Protein AF-A0A2N0QID3-F1 (afdb_monomer_lite)

pLDDT: mean 88.68, std 10.07, range [48.22, 98.44]

Radius of gyration: 24.02 Å; chains: 1; bounding box: 49×47×70 Å

Structure (mmCIF, N/CA/C/O backbone):
data_AF-A0A2N0QID3-F1
#
_entry.id   AF-A0A2N0QID3-F1
#
loop_
_atom_site.group_PDB
_atom_site.id
_atom_site.type_symbol
_atom_site.label_atom_id
_atom_site.label_alt_id
_atom_site.label_comp_id
_atom_site.label_asym_id
_atom_site.label_entity_id
_atom_site.label_seq_id
_atom_site.pdbx_PDB_ins_code
_atom_site.Cartn_x
_atom_site.Cartn_y
_atom_site.Cartn_z
_atom_site.occupancy
_atom_site.B_iso_or_equiv
_atom_site.auth_seq_id
_atom_site.auth_comp_id
_atom_site.auth_asym_id
_atom_site.auth_atom_id
_atom_site.pdbx_PDB_model_num
ATOM 1 N N . PRO A 1 1 ? -13.304 -17.852 -11.781 1.00 65.69 1 PRO A N 1
ATOM 2 C CA . PRO A 1 1 ? -11.945 -18.067 -12.350 1.00 65.69 1 PRO A CA 1
ATOM 3 C C . PRO A 1 1 ? -11.656 -19.566 -12.539 1.00 65.69 1 PRO A C 1
ATOM 5 O O . PRO A 1 1 ? -12.151 -20.363 -11.751 1.00 65.69 1 PRO A O 1
ATOM 8 N N . VAL A 1 2 ? -10.886 -19.954 -13.565 1.00 89.38 2 VAL A N 1
ATOM 9 C CA . VAL A 1 2 ? -10.454 -21.354 -13.769 1.00 89.38 2 VAL A CA 1
ATOM 10 C C . VAL A 1 2 ? -9.047 -21.524 -13.200 1.00 89.38 2 VAL A C 1
ATOM 12 O O . VAL A 1 2 ? -8.128 -20.833 -13.636 1.00 89.38 2 VAL A O 1
ATOM 15 N N . VAL A 1 3 ? -8.869 -22.442 -12.247 1.00 90.44 3 VAL A N 1
ATOM 16 C CA . VAL A 1 3 ? -7.560 -22.722 -11.633 1.00 90.44 3 VAL A CA 1
ATOM 17 C C . VAL A 1 3 ? -6.634 -23.375 -12.664 1.00 90.44 3 VAL A C 1
ATOM 19 O O . VAL A 1 3 ? -6.991 -24.377 -13.280 1.00 90.44 3 VAL A O 1
ATOM 22 N N . LYS A 1 4 ? -5.443 -22.795 -12.864 1.00 94.31 4 LYS A N 1
ATOM 23 C CA . LYS A 1 4 ? -4.422 -23.295 -13.807 1.00 94.31 4 LYS A CA 1
ATOM 24 C C . LYS A 1 4 ? -3.266 -24.037 -13.135 1.00 94.31 4 LYS A C 1
ATOM 26 O O . LYS A 1 4 ? -2.548 -24.759 -13.816 1.00 94.31 4 LYS A O 1
ATOM 31 N N . GLY A 1 5 ? -3.094 -23.881 -11.825 1.00 94.81 5 GLY A N 1
ATOM 32 C CA . GLY A 1 5 ? -2.052 -24.553 -11.056 1.00 94.81 5 GLY A CA 1
ATOM 33 C C . GLY A 1 5 ? -1.913 -23.977 -9.651 1.00 94.81 5 GLY A C 1
ATOM 34 O O . GLY A 1 5 ? -2.526 -22.960 -9.333 1.00 94.81 5 GLY A O 1
ATOM 35 N N . ASN A 1 6 ? -1.083 -24.631 -8.839 1.00 94.69 6 ASN A N 1
ATOM 36 C CA . ASN A 1 6 ? -0.751 -24.226 -7.474 1.00 94.69 6 ASN A CA 1
ATOM 37 C C . ASN A 1 6 ? 0.776 -24.081 -7.366 1.00 94.69 6 A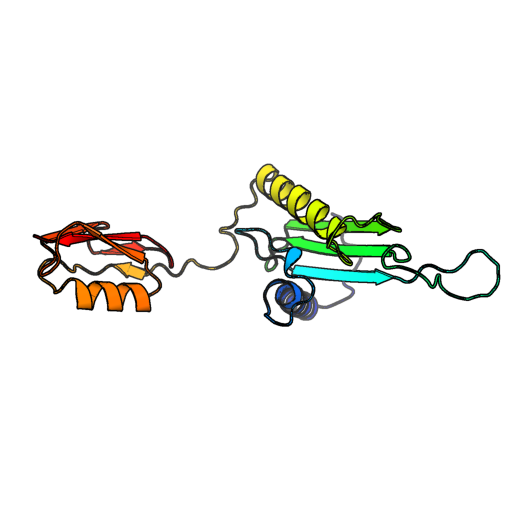SN A C 1
ATOM 39 O O . ASN A 1 6 ? 1.449 -25.039 -6.993 1.00 94.69 6 ASN A O 1
ATOM 43 N N . PRO A 1 7 ? 1.349 -22.932 -7.771 1.00 96.81 7 PRO A N 1
ATOM 44 C CA . PRO A 1 7 ? 2.802 -22.752 -7.820 1.00 96.81 7 PRO A CA 1
ATOM 45 C C . PRO A 1 7 ? 3.455 -22.683 -6.430 1.00 96.81 7 PRO A C 1
ATOM 47 O O . PRO A 1 7 ? 4.654 -22.911 -6.309 1.00 96.81 7 PRO A O 1
ATOM 50 N N . VAL A 1 8 ? 2.679 -22.363 -5.391 1.00 97.19 8 VAL A N 1
ATOM 51 C CA . VAL A 1 8 ? 3.107 -22.292 -3.987 1.00 97.19 8 VAL A CA 1
ATOM 52 C C . VAL A 1 8 ? 2.013 -22.859 -3.084 1.00 97.19 8 VAL A C 1
ATOM 54 O O . VAL A 1 8 ? 0.861 -22.991 -3.507 1.00 97.19 8 VAL A O 1
ATOM 57 N N . THR A 1 9 ? 2.357 -23.187 -1.838 1.00 97.75 9 THR A N 1
ATOM 58 C CA . THR A 1 9 ? 1.370 -23.616 -0.839 1.00 97.75 9 THR A CA 1
ATOM 59 C C . THR A 1 9 ? 0.529 -22.439 -0.344 1.00 97.75 9 THR A C 1
ATOM 61 O O . THR A 1 9 ? 0.904 -21.269 -0.490 1.00 97.75 9 THR A O 1
ATOM 64 N N . LYS A 1 10 ? -0.613 -22.750 0.278 1.00 95.56 10 LYS A N 1
ATOM 65 C CA . LYS A 1 10 ? -1.480 -21.748 0.908 1.00 95.56 10 LYS A CA 1
ATOM 66 C C . LYS A 1 10 ? -0.725 -20.979 1.994 1.00 95.56 10 LYS A C 1
ATOM 68 O O . LYS A 1 10 ? -0.848 -19.760 2.077 1.00 95.56 10 LYS A O 1
ATOM 73 N N . GLU A 1 11 ? 0.077 -21.685 2.781 1.00 96.44 11 GLU A N 1
ATOM 74 C CA . GLU A 1 11 ? 0.851 -21.140 3.895 1.00 96.44 11 GLU A CA 1
ATOM 75 C C . GLU A 1 11 ? 1.917 -20.167 3.387 1.00 96.44 11 GLU A C 1
ATOM 77 O O . GLU A 1 11 ? 2.026 -19.057 3.902 1.00 96.44 11 GLU A O 1
ATOM 82 N N . THR A 1 12 ? 2.646 -20.529 2.323 1.00 97.75 12 THR A N 1
ATOM 83 C CA . THR A 1 12 ? 3.610 -19.622 1.686 1.00 97.75 12 THR A CA 1
ATOM 84 C C . THR A 1 12 ? 2.913 -18.388 1.121 1.00 97.75 12 THR A C 1
ATOM 86 O O . THR A 1 12 ? 3.400 -17.276 1.306 1.00 97.75 12 THR A O 1
ATOM 89 N N . ALA A 1 13 ? 1.760 -18.549 0.467 1.00 96.75 13 ALA A N 1
ATOM 90 C CA . ALA A 1 13 ? 1.013 -17.410 -0.059 1.00 96.75 13 ALA A CA 1
ATOM 91 C C . ALA A 1 13 ? 0.538 -16.459 1.053 1.00 96.75 13 ALA A C 1
ATOM 93 O O . ALA A 1 13 ? 0.616 -15.247 0.869 1.00 96.75 13 ALA A O 1
ATOM 94 N N . GLN A 1 14 ? 0.078 -16.985 2.195 1.00 96.12 14 GLN A N 1
ATOM 95 C CA . GLN A 1 14 ? -0.308 -16.171 3.352 1.00 96.12 14 GLN A CA 1
ATOM 96 C C . GLN A 1 14 ? 0.893 -15.412 3.922 1.00 96.12 14 GLN A C 1
ATOM 98 O O . GLN A 1 14 ? 0.847 -14.191 4.005 1.00 96.12 14 GLN A O 1
ATOM 103 N N . GLN A 1 15 ? 1.996 -16.109 4.208 1.00 97.12 15 GLN A N 1
ATOM 104 C CA . GLN A 1 15 ? 3.208 -15.483 4.749 1.00 97.12 15 GLN A CA 1
ATOM 105 C C . GLN A 1 15 ? 3.727 -14.363 3.843 1.00 97.12 15 GLN A C 1
ATOM 107 O O . GLN A 1 15 ? 4.123 -13.301 4.317 1.00 97.12 15 GLN A O 1
ATOM 112 N N . VAL A 1 16 ? 3.706 -14.576 2.524 1.00 97.50 16 VAL A N 1
ATOM 113 C CA . VAL A 1 16 ? 4.105 -13.543 1.564 1.00 97.50 16 VAL A CA 1
ATOM 114 C C . VAL A 1 16 ? 3.156 -12.345 1.617 1.00 97.50 16 VAL A C 1
ATOM 116 O O . VAL A 1 16 ? 3.640 -11.218 1.570 1.00 97.50 16 VAL A O 1
ATOM 119 N N . ARG A 1 17 ? 1.836 -12.542 1.749 1.00 96.31 17 ARG A N 1
ATOM 120 C CA . ARG A 1 17 ? 0.891 -11.421 1.900 1.00 96.31 17 ARG A CA 1
ATOM 121 C C . ARG A 1 17 ? 1.153 -10.616 3.167 1.00 96.31 17 ARG A C 1
ATOM 123 O O . ARG A 1 17 ? 1.200 -9.394 3.072 1.00 96.31 17 ARG A O 1
ATOM 130 N N . ASP A 1 18 ? 1.419 -11.272 4.291 1.00 94.31 18 ASP A N 1
ATOM 131 C CA . ASP A 1 18 ? 1.713 -10.599 5.563 1.00 94.31 18 ASP A CA 1
ATOM 132 C C . ASP A 1 18 ? 2.994 -9.750 5.449 1.00 94.31 18 ASP A C 1
ATOM 134 O O . ASP A 1 18 ? 3.044 -8.579 5.837 1.00 94.31 18 ASP A O 1
ATOM 138 N N . VAL A 1 19 ? 4.034 -10.304 4.815 1.00 96.38 19 VAL A N 1
ATOM 139 C CA . VAL A 1 19 ? 5.273 -9.566 4.526 1.00 96.38 19 VAL A CA 1
ATOM 140 C C . VAL A 1 19 ? 5.011 -8.393 3.576 1.00 96.38 19 VAL A C 1
ATOM 142 O O . VAL A 1 19 ? 5.564 -7.311 3.769 1.00 96.38 19 VAL A O 1
ATOM 145 N N . LEU A 1 20 ? 4.162 -8.562 2.561 1.00 97.69 20 LEU A N 1
ATOM 146 C CA . LEU A 1 20 ? 3.804 -7.491 1.630 1.00 97.69 20 LEU A CA 1
ATOM 147 C C . LEU A 1 20 ? 2.989 -6.379 2.302 1.00 97.69 20 LEU A C 1
ATOM 149 O O . LEU A 1 20 ? 3.227 -5.207 2.002 1.00 97.69 20 LEU A O 1
ATOM 153 N N . ALA A 1 21 ? 2.089 -6.714 3.230 1.00 96.44 21 ALA A N 1
ATOM 154 C CA . ALA A 1 21 ? 1.367 -5.745 4.052 1.00 96.44 21 ALA A CA 1
ATOM 155 C C . ALA A 1 21 ? 2.339 -4.889 4.877 1.00 96.44 21 ALA A C 1
ATOM 157 O O . ALA A 1 21 ? 2.225 -3.661 4.894 1.00 96.44 21 ALA A O 1
ATOM 158 N N . SER A 1 22 ? 3.398 -5.500 5.430 1.00 94.06 22 SER A N 1
ATOM 159 C CA . SER A 1 22 ? 4.440 -4.761 6.160 1.00 94.06 22 SER A CA 1
ATOM 160 C C . SER A 1 22 ? 5.125 -3.671 5.324 1.00 94.06 22 SER A C 1
ATOM 162 O O . SER A 1 22 ? 5.595 -2.675 5.872 1.00 94.06 22 SER A O 1
ATOM 164 N N . THR A 1 23 ? 5.156 -3.789 3.991 1.00 96.19 23 THR A N 1
ATOM 165 C CA . THR A 1 23 ? 5.762 -2.753 3.137 1.00 96.19 23 THR A CA 1
ATOM 166 C C . THR A 1 23 ? 4.962 -1.447 3.143 1.00 96.19 23 THR A C 1
ATOM 168 O O . THR A 1 23 ? 5.531 -0.390 2.852 1.00 96.19 23 THR A O 1
ATOM 171 N N . VAL A 1 24 ? 3.670 -1.525 3.472 1.00 96.12 24 VAL A N 1
ATOM 172 C CA . VAL A 1 24 ? 2.731 -0.405 3.571 1.00 96.12 24 VAL A CA 1
ATOM 173 C C . VAL A 1 24 ? 2.617 0.072 5.021 1.00 96.12 24 VAL A C 1
ATOM 175 O O . VAL A 1 24 ? 2.614 1.278 5.255 1.00 96.12 24 VAL A O 1
ATOM 178 N N . THR A 1 25 ? 2.571 -0.850 5.989 1.00 90.31 25 THR A N 1
ATOM 179 C CA . THR A 1 25 ? 2.265 -0.542 7.399 1.00 90.31 25 THR A CA 1
ATOM 180 C C . THR A 1 25 ? 3.492 -0.276 8.276 1.00 90.31 25 THR A C 1
ATOM 182 O O . THR A 1 25 ? 3.401 0.491 9.233 1.00 90.31 25 THR A O 1
ATOM 185 N N . SER A 1 26 ? 4.653 -0.869 7.972 1.00 89.44 26 SER A N 1
ATOM 186 C CA . SER A 1 26 ? 5.867 -0.720 8.789 1.00 89.44 26 SER A CA 1
ATOM 187 C C . SER A 1 26 ? 6.493 0.669 8.658 1.00 89.44 26 SER A C 1
ATOM 189 O O . SER A 1 26 ? 6.511 1.263 7.578 1.00 89.44 26 SER A O 1
ATOM 191 N N . GLU A 1 27 ? 7.141 1.154 9.721 1.00 84.62 27 GLU A N 1
ATOM 192 C CA . GLU A 1 27 ? 7.954 2.374 9.685 1.00 84.62 27 GLU A CA 1
ATOM 193 C C . GLU A 1 27 ? 9.093 2.320 8.654 1.00 84.62 27 GLU A C 1
ATOM 195 O O . GLU A 1 27 ? 9.416 3.344 8.051 1.00 84.62 27 GLU A O 1
ATOM 200 N N . ALA A 1 28 ? 9.656 1.141 8.389 1.00 88.25 28 ALA A N 1
ATOM 201 C CA . ALA A 1 28 ? 10.676 0.945 7.354 1.00 88.25 28 ALA A CA 1
ATOM 202 C C . ALA A 1 28 ? 10.075 0.650 5.962 1.00 88.25 28 ALA A C 1
ATOM 204 O O . ALA A 1 28 ? 10.803 0.412 4.996 1.00 88.25 28 ALA A O 1
ATOM 205 N N . GLY A 1 29 ? 8.745 0.647 5.847 1.00 89.81 29 GLY A N 1
ATOM 206 C CA . GLY A 1 29 ? 8.017 0.327 4.628 1.00 89.81 29 GLY A CA 1
ATOM 207 C C . GLY A 1 29 ? 8.269 1.327 3.498 1.00 89.81 29 GLY A C 1
ATOM 208 O O . GLY A 1 29 ? 8.248 2.544 3.689 1.00 89.81 29 GLY A O 1
ATOM 209 N N . THR A 1 30 ? 8.470 0.809 2.285 1.00 91.88 30 THR A N 1
ATOM 210 C CA . THR A 1 30 ? 8.681 1.626 1.072 1.00 91.88 30 THR A CA 1
ATOM 211 C C . THR A 1 30 ? 7.379 1.997 0.358 1.00 91.88 30 THR A C 1
ATOM 213 O O . THR A 1 30 ? 7.395 2.835 -0.542 1.00 91.88 30 THR A O 1
ATOM 216 N N . ALA A 1 31 ? 6.254 1.391 0.747 1.00 95.81 31 ALA A N 1
ATOM 217 C CA . ALA A 1 31 ? 4.957 1.509 0.090 1.00 95.81 31 ALA A CA 1
ATOM 218 C C . ALA A 1 31 ? 3.904 2.242 0.941 1.00 95.81 31 ALA A C 1
ATOM 220 O O . ALA A 1 31 ? 2.720 2.167 0.640 1.00 95.81 31 ALA A O 1
ATOM 221 N N . LYS A 1 32 ? 4.308 3.001 1.966 1.00 94.44 32 LYS A N 1
ATOM 222 C CA . LYS A 1 32 ? 3.383 3.731 2.860 1.00 94.44 32 LYS A CA 1
ATOM 223 C C . LYS A 1 32 ? 2.358 4.605 2.130 1.00 94.44 32 LYS A C 1
ATOM 225 O O . LYS A 1 32 ? 1.222 4.730 2.564 1.00 94.44 32 LYS A O 1
ATOM 230 N N . ARG A 1 33 ? 2.745 5.185 0.988 1.00 94.31 33 ARG A N 1
ATOM 231 C CA . ARG A 1 33 ? 1.870 6.027 0.149 1.00 94.31 33 ARG A CA 1
ATOM 232 C C . ARG A 1 33 ? 0.708 5.261 -0.504 1.00 94.31 33 ARG A C 1
ATOM 234 O O . ARG A 1 33 ? -0.172 5.895 -1.069 1.00 94.31 33 ARG A O 1
ATOM 241 N N . PHE A 1 34 ? 0.726 3.929 -0.464 1.00 97.50 34 PHE A N 1
ATOM 242 C CA . PHE A 1 34 ? -0.296 3.050 -1.038 1.00 97.50 34 PHE A CA 1
ATOM 243 C C . PHE A 1 34 ? -1.329 2.576 -0.004 1.00 97.50 34 PHE A C 1
ATOM 245 O O . PHE A 1 34 ? -2.178 1.753 -0.340 1.00 97.50 34 PHE A O 1
ATOM 252 N N . ALA A 1 35 ? -1.260 3.070 1.238 1.00 95.38 35 ALA A N 1
ATOM 253 C CA . ALA A 1 35 ? -2.272 2.804 2.252 1.00 95.38 35 ALA A CA 1
ATOM 254 C C . ALA A 1 35 ? -3.640 3.358 1.822 1.00 95.38 35 ALA A C 1
ATOM 256 O O . ALA A 1 35 ? -3.724 4.434 1.228 1.00 95.38 35 ALA A O 1
ATOM 257 N N . ILE A 1 36 ? -4.702 2.622 2.146 1.00 94.56 36 ILE A N 1
ATOM 258 C CA . ILE A 1 36 ? -6.092 3.029 1.932 1.00 94.56 36 ILE A CA 1
ATOM 259 C C . ILE A 1 36 ? -6.775 2.990 3.293 1.00 94.56 36 ILE A C 1
ATOM 261 O O . ILE A 1 36 ? -6.671 1.999 4.011 1.00 94.56 36 ILE A O 1
ATOM 265 N N . GLU A 1 37 ? -7.449 4.073 3.666 1.00 87.50 37 GLU A N 1
ATOM 266 C CA . GLU A 1 37 ? -8.143 4.137 4.949 1.00 87.50 37 GLU A CA 1
ATOM 267 C C . GLU A 1 37 ? -9.212 3.038 5.041 1.00 87.50 37 GLU A C 1
ATOM 269 O O . GLU A 1 37 ? -9.984 2.818 4.108 1.00 87.50 37 GLU A O 1
ATOM 274 N N . GLY A 1 38 ? -9.220 2.319 6.164 1.00 86.06 38 GLY A N 1
ATOM 275 C CA . GLY A 1 38 ? -10.126 1.198 6.409 1.00 86.06 38 GLY A CA 1
ATOM 276 C C . GLY A 1 38 ? -9.689 -0.143 5.812 1.00 86.06 38 GLY A C 1
ATOM 277 O O . GLY A 1 38 ? -10.176 -1.166 6.273 1.00 86.06 38 GLY A O 1
ATOM 278 N N . TYR A 1 39 ? -8.749 -0.188 4.862 1.00 90.12 39 TYR A N 1
ATOM 279 C CA . TYR A 1 39 ? -8.313 -1.449 4.251 1.00 90.12 39 TYR A CA 1
ATOM 280 C C . TYR A 1 39 ? -6.844 -1.735 4.519 1.00 90.12 39 TYR A C 1
ATOM 282 O O . TYR A 1 39 ? -5.964 -0.916 4.250 1.00 90.12 39 TYR A O 1
ATOM 290 N N . GLU A 1 40 ? -6.554 -2.959 4.954 1.00 92.31 40 GLU A N 1
ATOM 291 C CA . GLU A 1 40 ? -5.182 -3.443 4.946 1.00 92.31 40 GLU A CA 1
ATOM 292 C C . GLU A 1 40 ? -4.766 -3.773 3.507 1.00 92.31 40 GLU A C 1
ATOM 294 O O . GLU A 1 40 ? -5.376 -4.613 2.843 1.00 92.31 40 GLU A O 1
ATOM 299 N N . VAL A 1 41 ? -3.731 -3.092 3.012 1.00 96.75 41 VAL A N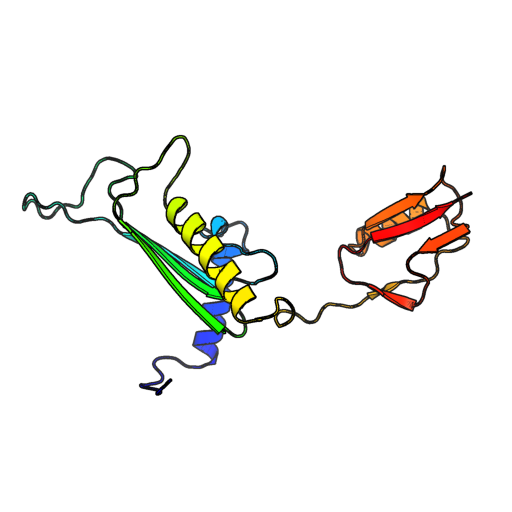 1
ATOM 300 C CA . VAL A 1 41 ? -3.198 -3.278 1.658 1.00 96.75 41 VAL A CA 1
ATOM 301 C C . VAL A 1 41 ? -1.907 -4.080 1.734 1.00 96.75 41 VAL A C 1
ATOM 303 O O . VAL A 1 41 ? -0.947 -3.661 2.378 1.00 96.75 41 VAL A O 1
ATOM 306 N N . ALA A 1 42 ? -1.846 -5.188 0.999 1.00 97.88 42 ALA A N 1
ATOM 307 C CA . ALA A 1 42 ? -0.608 -5.917 0.751 1.00 97.88 42 ALA A CA 1
ATOM 308 C C . ALA A 1 42 ? -0.109 -5.600 -0.658 1.00 97.88 42 ALA A C 1
ATOM 310 O O . ALA A 1 42 ? -0.829 -5.787 -1.637 1.00 97.88 42 ALA A O 1
ATOM 311 N N . GLY A 1 43 ? 1.131 -5.137 -0.801 1.00 97.62 43 GLY A N 1
ATOM 312 C CA . GLY A 1 43 ? 1.657 -4.858 -2.131 1.00 97.62 43 GLY A CA 1
ATOM 313 C C . GLY A 1 43 ? 3.149 -4.615 -2.186 1.00 97.62 43 GLY A C 1
ATOM 314 O O . GLY A 1 43 ? 3.852 -4.687 -1.184 1.00 97.62 43 GLY A O 1
ATOM 315 N N . LYS A 1 44 ? 3.653 -4.361 -3.392 1.00 97.94 44 LYS A N 1
ATOM 316 C CA . LYS A 1 44 ? 5.070 -4.100 -3.621 1.00 97.94 44 LYS A CA 1
ATOM 317 C C . LYS A 1 44 ? 5.286 -3.043 -4.687 1.00 97.94 44 LYS A C 1
ATOM 319 O O . LYS A 1 44 ? 4.753 -3.122 -5.791 1.00 97.94 44 LYS A O 1
ATOM 324 N N . THR A 1 45 ? 6.153 -2.091 -4.358 1.00 97.50 45 THR A N 1
ATOM 325 C CA . THR A 1 45 ? 6.706 -1.111 -5.296 1.00 97.50 45 THR A CA 1
ATOM 326 C C . THR A 1 45 ? 7.740 -1.753 -6.220 1.00 97.50 45 THR A C 1
ATOM 328 O O . THR A 1 45 ? 8.570 -2.555 -5.776 1.00 97.50 45 THR A O 1
ATOM 331 N N . GLY A 1 46 ? 7.721 -1.362 -7.490 1.00 95.88 46 GLY A N 1
ATOM 332 C CA . GLY A 1 46 ? 8.731 -1.700 -8.486 1.00 95.88 46 GLY A CA 1
ATOM 333 C C . GLY A 1 46 ? 9.303 -0.441 -9.134 1.00 95.88 46 GLY A C 1
ATOM 334 O O . GLY A 1 46 ? 8.549 0.446 -9.530 1.00 95.88 46 GLY A O 1
ATOM 335 N N . THR A 1 47 ? 10.626 -0.394 -9.270 1.00 93.81 47 THR A N 1
ATOM 336 C CA . THR A 1 47 ? 11.352 0.643 -10.013 1.00 93.81 47 THR A CA 1
ATOM 337 C C . THR A 1 47 ? 12.260 -0.065 -11.004 1.00 93.81 47 THR A C 1
ATOM 339 O O . THR A 1 47 ? 13.219 -0.718 -10.599 1.00 93.81 47 THR A O 1
ATOM 342 N N . ALA A 1 48 ? 11.936 0.019 -12.290 1.00 94.50 48 ALA A N 1
ATOM 343 C CA . ALA A 1 48 ? 12.699 -0.625 -13.348 1.00 94.50 48 ALA A CA 1
ATOM 344 C C . ALA A 1 48 ? 13.484 0.412 -14.154 1.00 94.50 48 ALA A C 1
ATOM 346 O O . ALA A 1 48 ? 12.937 1.434 -14.576 1.00 94.50 48 ALA A O 1
ATOM 347 N N . TYR A 1 49 ? 14.765 0.120 -14.375 1.00 92.81 49 TYR A N 1
ATOM 348 C CA . TYR A 1 49 ? 15.609 0.874 -15.293 1.00 92.81 49 TYR A CA 1
ATOM 349 C C . TYR A 1 49 ? 15.184 0.592 -16.735 1.00 92.81 49 TYR A C 1
ATOM 351 O O . TYR A 1 49 ? 14.860 -0.542 -17.095 1.00 92.81 49 TYR A O 1
ATOM 359 N N . ILE A 1 50 ? 15.185 1.631 -17.565 1.00 93.12 50 ILE A N 1
ATOM 360 C CA . ILE A 1 50 ? 14.797 1.542 -18.973 1.00 93.12 50 ILE A CA 1
ATOM 361 C C . ILE A 1 50 ? 16.065 1.444 -19.817 1.00 93.12 50 ILE A C 1
ATOM 363 O O . ILE A 1 50 ? 16.987 2.233 -19.632 1.00 93.12 50 ILE A O 1
ATOM 367 N N . ALA A 1 51 ? 16.135 0.468 -20.724 1.00 93.06 51 ALA A N 1
ATOM 368 C CA . ALA A 1 51 ? 17.267 0.328 -21.639 1.00 93.06 51 ALA A CA 1
ATOM 369 C C . ALA A 1 51 ? 17.350 1.529 -22.597 1.00 93.06 51 ALA A C 1
ATOM 371 O O . ALA A 1 51 ? 16.331 1.974 -23.131 1.00 93.06 51 ALA A O 1
ATOM 372 N N . ASN A 1 52 ? 18.562 2.033 -22.819 1.00 89.62 52 ASN A N 1
ATOM 373 C CA . ASN A 1 52 ? 18.842 3.086 -23.783 1.00 89.62 52 ASN A CA 1
ATOM 374 C C . ASN A 1 52 ? 18.701 2.535 -25.214 1.00 89.62 52 ASN A C 1
ATOM 376 O O . ASN A 1 52 ? 19.155 1.432 -25.525 1.00 89.62 52 ASN A O 1
ATOM 380 N N . SER A 1 53 ? 18.034 3.296 -26.081 1.00 89.62 53 SER A N 1
ATOM 381 C CA . SER A 1 53 ? 17.762 2.921 -27.470 1.00 89.62 53 SER A CA 1
ATOM 382 C C . SER A 1 53 ? 18.912 3.228 -28.435 1.00 89.62 53 SER A C 1
ATOM 384 O O . SER A 1 53 ? 18.818 2.870 -29.606 1.00 89.62 53 SER A O 1
ATOM 386 N N . ASP A 1 54 ? 20.000 3.847 -27.969 1.00 91.19 54 ASP A N 1
ATOM 387 C CA . ASP A 1 54 ? 21.175 4.208 -28.779 1.00 91.19 54 ASP A CA 1
ATOM 388 C C . ASP A 1 54 ? 22.081 3.023 -29.176 1.00 91.19 54 ASP A C 1
ATOM 390 O O . ASP A 1 54 ? 23.085 3.208 -29.862 1.00 91.19 54 ASP A O 1
ATOM 394 N N . GLY A 1 55 ? 21.742 1.800 -28.758 1.00 88.81 55 GLY A N 1
ATOM 395 C CA . GLY A 1 55 ? 22.518 0.593 -29.054 1.00 88.81 55 GLY A CA 1
ATOM 396 C C . GLY A 1 55 ? 23.761 0.408 -28.179 1.00 88.81 55 GLY A C 1
ATOM 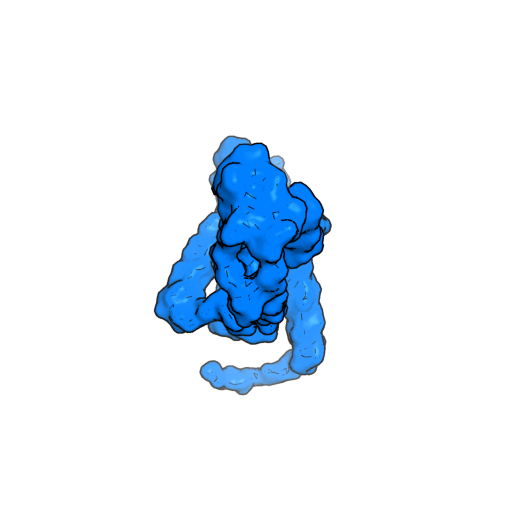397 O O . GLY A 1 55 ? 24.509 -0.543 -28.388 1.00 88.81 55 GLY A O 1
ATOM 398 N N . SER A 1 56 ? 23.970 1.259 -27.169 1.00 91.06 56 SER A N 1
ATOM 399 C CA . SER A 1 56 ? 25.099 1.162 -26.233 1.00 91.06 56 SER A CA 1
ATOM 400 C C . SER A 1 56 ? 25.011 -0.023 -25.264 1.00 91.06 56 SER A C 1
ATOM 402 O O . SER A 1 56 ? 25.999 -0.354 -24.608 1.00 91.06 56 SER A O 1
ATOM 404 N N . GLY A 1 57 ? 23.830 -0.640 -25.131 1.00 90.50 57 GLY A N 1
ATOM 405 C CA . GLY A 1 57 ? 23.554 -1.672 -24.126 1.00 90.50 57 GLY A CA 1
ATOM 406 C C . GLY A 1 57 ? 23.443 -1.133 -22.694 1.00 90.50 57 GLY A C 1
ATOM 407 O O . GLY A 1 57 ? 23.410 -1.918 -21.749 1.00 90.50 57 GLY A O 1
ATOM 408 N N . GLN A 1 58 ? 23.395 0.189 -22.518 1.00 91.62 58 GLN A N 1
ATOM 409 C CA . GLN A 1 58 ? 23.296 0.841 -21.213 1.00 91.62 58 GLN 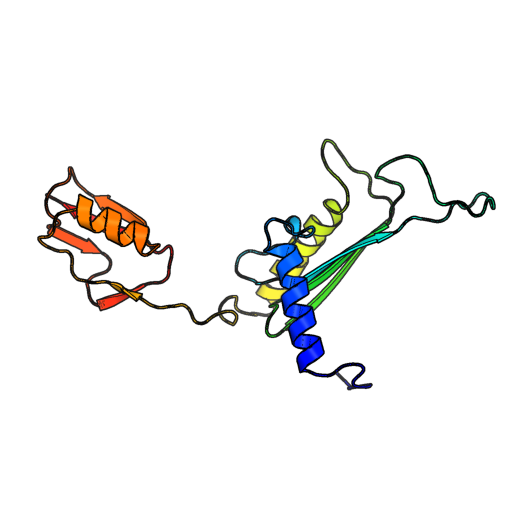A CA 1
ATOM 410 C C . GLN A 1 58 ? 21.834 1.123 -20.844 1.00 91.62 58 GLN A C 1
ATOM 412 O O . GLN A 1 58 ? 20.947 1.111 -21.696 1.00 91.62 58 GLN A O 1
ATOM 417 N N . TYR A 1 59 ? 21.568 1.387 -19.565 1.00 92.38 59 TYR A N 1
ATOM 418 C CA . TYR A 1 59 ? 20.288 1.956 -19.139 1.00 92.38 59 TYR A CA 1
ATOM 419 C C . TYR A 1 59 ? 20.278 3.470 -19.356 1.00 92.38 59 TYR A C 1
ATOM 421 O O . TYR A 1 59 ? 21.333 4.094 -19.449 1.00 92.38 59 TYR A O 1
ATOM 429 N N . LEU A 1 60 ? 19.090 4.068 -19.417 1.00 89.81 60 LEU A N 1
ATOM 430 C CA . LEU A 1 60 ? 18.948 5.516 -19.345 1.00 89.81 60 LEU A CA 1
ATOM 431 C C . LEU A 1 60 ? 19.558 6.022 -18.029 1.00 89.81 60 LEU A C 1
ATOM 433 O O . LEU A 1 60 ? 19.279 5.495 -16.949 1.00 89.81 60 LEU A O 1
ATOM 437 N N . THR A 1 61 ? 20.407 7.041 -18.135 1.00 76.50 61 THR A N 1
ATOM 438 C CA . THR A 1 61 ? 21.077 7.694 -17.008 1.00 76.50 61 THR A CA 1
ATOM 439 C C . THR A 1 61 ? 20.808 9.191 -17.087 1.00 76.50 61 THR A C 1
ATOM 441 O O . THR A 1 61 ? 21.200 9.828 -18.063 1.00 76.50 61 THR A O 1
ATOM 444 N N . GLY A 1 62 ? 20.159 9.763 -16.077 1.00 68.94 62 GLY A N 1
ATOM 445 C CA . GLY A 1 62 ? 19.807 11.182 -16.110 1.00 68.94 62 GLY A CA 1
ATOM 446 C C . GLY A 1 62 ? 19.018 11.632 -14.889 1.00 68.94 62 GLY A C 1
ATOM 447 O O . GLY A 1 62 ? 19.593 12.112 -13.914 1.00 68.94 62 GLY A O 1
ATOM 448 N N . HIS A 1 63 ? 17.695 11.488 -14.934 1.00 65.44 63 HIS A N 1
ATOM 449 C CA . HIS A 1 63 ? 16.779 12.082 -13.956 1.00 65.44 63 HIS A CA 1
ATOM 450 C C . HIS A 1 63 ? 15.795 11.053 -13.383 1.00 65.44 63 HIS A C 1
ATOM 452 O O . HIS A 1 63 ? 15.659 9.941 -13.886 1.00 65.44 63 HIS A O 1
ATOM 458 N N . GLN A 1 64 ? 15.056 11.423 -12.329 1.00 64.25 64 GLN A N 1
ATOM 459 C CA . GLN A 1 64 ? 13.992 10.578 -11.756 1.00 64.25 64 GLN A CA 1
ATOM 460 C C . GLN A 1 64 ? 12.911 10.182 -12.790 1.00 64.25 64 GLN A C 1
ATOM 462 O O . GLN A 1 64 ? 12.145 9.253 -12.565 1.00 64.25 64 GLN A O 1
ATOM 467 N N . ASN A 1 65 ? 12.889 10.830 -13.955 1.00 71.19 65 ASN A N 1
ATOM 468 C CA . ASN A 1 65 ? 11.961 10.551 -15.045 1.00 71.19 65 ASN A CA 1
ATOM 469 C C . ASN A 1 65 ? 12.433 9.418 -15.982 1.00 71.19 65 ASN A C 1
ATOM 471 O O . ASN A 1 65 ? 11.724 9.108 -16.929 1.00 71.19 65 ASN A O 1
ATOM 475 N N . ASP A 1 66 ? 13.587 8.780 -15.754 1.00 86.75 66 ASP A N 1
ATOM 476 C CA . ASP A 1 66 ? 14.137 7.735 -16.646 1.00 86.75 66 ASP A CA 1
ATOM 477 C C . ASP A 1 66 ? 13.782 6.298 -16.227 1.00 86.75 66 ASP A C 1
ATOM 479 O O . ASP A 1 66 ? 14.362 5.316 -16.700 1.00 86.75 66 ASP A O 1
ATOM 483 N N . TYR A 1 67 ? 12.791 6.164 -15.349 1.00 90.94 67 TYR A N 1
ATOM 484 C CA . TYR A 1 67 ? 12.381 4.897 -14.758 1.00 90.94 67 TYR A CA 1
ATOM 485 C C . TYR A 1 67 ? 10.954 4.519 -15.143 1.00 90.94 67 TYR A C 1
ATOM 487 O O . TYR A 1 67 ? 10.104 5.360 -15.452 1.00 90.94 67 TYR A O 1
ATOM 495 N N . LEU A 1 68 ? 10.673 3.221 -15.081 1.00 93.62 68 LEU A N 1
ATOM 496 C CA . LEU A 1 68 ? 9.314 2.710 -14.987 1.00 93.62 68 LEU A CA 1
ATOM 497 C C . LEU A 1 68 ? 9.003 2.452 -13.516 1.00 93.62 68 LEU A C 1
ATOM 499 O O . LEU A 1 68 ? 9.621 1.596 -12.880 1.00 93.62 68 LEU A O 1
ATOM 503 N N . TYR A 1 69 ? 8.033 3.190 -12.986 1.00 95.38 69 TYR A N 1
ATOM 504 C CA . TYR A 1 69 ? 7.527 2.982 -11.637 1.00 95.38 69 TYR A CA 1
ATOM 505 C C . TYR A 1 69 ? 6.273 2.134 -11.689 1.00 95.38 69 TYR A C 1
ATOM 507 O O . TYR A 1 69 ? 5.435 2.296 -12.572 1.00 95.38 69 TYR A O 1
ATOM 515 N N . SER A 1 70 ? 6.131 1.228 -10.734 1.00 97.44 70 SER A N 1
ATOM 516 C CA . SER A 1 70 ? 4.964 0.366 -10.651 1.00 97.44 70 SER A CA 1
ATOM 517 C C . SER A 1 70 ? 4.624 -0.021 -9.223 1.00 97.44 70 SER A C 1
ATOM 519 O O . SER A 1 70 ? 5.442 0.101 -8.307 1.00 97.44 70 SER A O 1
ATOM 521 N N . PHE A 1 71 ? 3.399 -0.495 -9.052 1.00 98.44 71 PHE A N 1
ATOM 522 C CA . PHE A 1 71 ? 2.931 -1.104 -7.825 1.00 98.44 71 PHE A CA 1
ATOM 523 C C . PHE A 1 71 ? 1.963 -2.232 -8.157 1.00 98.44 71 PHE A C 1
ATOM 525 O O . PHE A 1 71 ? 1.038 -2.048 -8.949 1.00 98.44 71 PHE A O 1
ATOM 532 N N . LEU A 1 72 ? 2.193 -3.395 -7.553 1.00 98.44 72 LEU A N 1
ATOM 533 C CA . LEU A 1 72 ? 1.223 -4.481 -7.500 1.00 98.44 72 LEU A CA 1
ATOM 534 C C . LEU A 1 72 ? 0.680 -4.527 -6.081 1.00 98.44 72 LEU A C 1
ATOM 536 O O . LEU A 1 72 ? 1.456 -4.713 -5.145 1.00 98.44 72 LEU A O 1
ATOM 540 N N . GLY A 1 73 ? -0.625 -4.353 -5.931 1.00 98.00 73 GLY A N 1
ATOM 541 C CA . GLY A 1 73 ? -1.282 -4.359 -4.633 1.00 98.00 73 GLY A CA 1
ATOM 542 C C . GLY A 1 73 ? -2.562 -5.167 -4.651 1.00 98.00 73 GLY A C 1
ATOM 543 O O . GLY A 1 73 ? -3.196 -5.329 -5.693 1.00 98.00 73 GLY A O 1
ATOM 544 N N . MET A 1 74 ? -2.930 -5.666 -3.482 1.00 97.56 74 MET A N 1
ATOM 545 C CA . MET A 1 74 ? -4.157 -6.403 -3.250 1.00 97.56 74 MET A CA 1
ATOM 546 C C . MET A 1 74 ? -4.812 -5.944 -1.949 1.00 97.56 74 MET A C 1
ATOM 548 O O . MET A 1 74 ? -4.113 -5.555 -1.009 1.00 97.56 74 MET A O 1
ATOM 552 N N . ALA A 1 75 ? -6.141 -5.955 -1.926 1.00 96.00 75 ALA A N 1
ATOM 553 C CA . ALA A 1 75 ? -6.931 -5.525 -0.781 1.00 96.00 75 ALA A CA 1
ATOM 554 C C . ALA A 1 75 ? -8.260 -6.308 -0.705 1.00 96.00 75 ALA A C 1
ATOM 556 O O . ALA A 1 75 ? -8.858 -6.584 -1.755 1.00 96.00 75 ALA A O 1
ATOM 557 N N . PRO A 1 76 ? -8.737 -6.648 0.507 1.00 94.69 76 PRO A N 1
ATOM 558 C CA . PRO A 1 76 ? -8.012 -6.597 1.786 1.00 94.69 76 PRO A CA 1
ATOM 559 C C . PRO A 1 76 ? -6.816 -7.578 1.831 1.00 94.69 76 PRO A C 1
ATOM 561 O O . PRO A 1 76 ? -6.740 -8.504 1.030 1.00 94.69 76 PRO A O 1
ATOM 564 N N . ALA A 1 77 ? -5.831 -7.374 2.709 1.00 92.44 77 ALA A N 1
ATOM 565 C CA . ALA A 1 77 ? -4.598 -8.175 2.717 1.00 92.44 77 ALA A CA 1
ATOM 566 C C . ALA A 1 77 ? -4.806 -9.638 3.162 1.00 92.44 77 ALA A C 1
ATOM 568 O O . ALA A 1 77 ? -4.145 -10.546 2.644 1.00 92.44 77 ALA A O 1
ATOM 569 N N . ASN A 1 78 ? -5.719 -9.873 4.109 1.00 88.62 78 ASN A N 1
ATOM 570 C CA . ASN A 1 78 ? -6.010 -11.193 4.678 1.00 88.62 78 ASN A CA 1
ATOM 571 C C . ASN A 1 78 ? -6.729 -12.120 3.678 1.00 88.62 78 ASN A C 1
ATOM 573 O O . ASN A 1 78 ? -6.271 -13.245 3.458 1.00 88.62 78 ASN A O 1
ATOM 577 N N . ASP A 1 79 ? -7.791 -11.626 3.039 1.00 90.38 79 ASP A N 1
ATOM 578 C CA . ASP A 1 79 ? -8.604 -12.305 2.030 1.00 90.38 79 ASP A CA 1
ATOM 579 C C . ASP A 1 79 ? -8.813 -11.399 0.799 1.00 90.38 79 ASP A C 1
ATOM 581 O O . ASP A 1 79 ? -9.843 -10.728 0.667 1.00 90.38 79 ASP A O 1
ATOM 585 N N . PRO A 1 80 ? -7.816 -11.327 -0.104 1.00 94.25 80 PRO A N 1
ATOM 586 C CA . PRO A 1 80 ? -7.840 -10.378 -1.207 1.00 94.25 80 PRO A CA 1
ATOM 587 C C . PRO A 1 80 ? -8.991 -10.600 -2.182 1.00 94.25 80 PRO A C 1
ATOM 589 O O . PRO A 1 80 ? -9.029 -11.588 -2.915 1.00 94.25 80 PRO A O 1
ATOM 592 N N . GLN A 1 81 ? -9.870 -9.605 -2.260 1.00 94.19 81 GLN A N 1
ATOM 593 C CA . GLN A 1 81 ? -10.975 -9.566 -3.217 1.00 94.19 81 GLN A CA 1
ATOM 594 C C . GLN A 1 81 ? -10.561 -8.888 -4.528 1.00 94.19 81 GLN A C 1
ATOM 596 O O . GLN A 1 81 ? -11.059 -9.228 -5.602 1.00 94.19 81 GLN A O 1
ATOM 601 N N . LEU A 1 82 ? -9.616 -7.944 -4.452 1.00 95.94 82 LEU A N 1
ATOM 602 C CA . LEU A 1 82 ? -9.080 -7.225 -5.602 1.00 95.94 82 LEU A CA 1
ATOM 603 C C . LEU A 1 82 ? -7.556 -7.269 -5.633 1.00 95.94 82 LEU A C 1
ATOM 605 O O . LEU A 1 82 ? -6.883 -7.125 -4.615 1.00 95.94 82 LEU A O 1
ATOM 609 N N . ILE A 1 83 ? -7.020 -7.412 -6.846 1.00 97.19 83 ILE A N 1
ATOM 610 C CA . ILE A 1 83 ? -5.601 -7.263 -7.166 1.00 97.19 83 ILE A CA 1
ATOM 611 C C . ILE A 1 83 ? -5.503 -6.234 -8.286 1.00 97.19 83 ILE A C 1
ATOM 613 O O . ILE A 1 83 ? -6.217 -6.327 -9.283 1.00 97.19 83 ILE A O 1
ATOM 617 N N . MET A 1 84 ? -4.594 -5.276 -8.145 1.00 98.12 84 MET A N 1
ATOM 618 C CA . MET A 1 84 ? -4.350 -4.256 -9.150 1.00 98.12 84 MET A CA 1
ATOM 619 C C . MET A 1 84 ? -2.857 -4.063 -9.376 1.00 98.12 84 MET A C 1
ATOM 621 O O . MET A 1 84 ? -2.068 -3.960 -8.435 1.00 98.12 84 MET A O 1
ATOM 625 N N . TYR A 1 85 ? -2.487 -3.978 -10.650 1.00 98.12 85 TYR A N 1
ATOM 626 C CA . TYR A 1 85 ? -1.158 -3.590 -11.086 1.00 98.12 85 TYR A CA 1
ATOM 627 C C . TYR A 1 85 ? -1.236 -2.252 -11.814 1.00 98.12 85 TYR A C 1
ATOM 629 O O . TYR A 1 85 ? -1.992 -2.108 -12.774 1.00 98.12 85 TYR A O 1
ATOM 637 N N . VAL A 1 86 ? -0.445 -1.285 -11.360 1.00 97.94 86 VAL A N 1
ATOM 638 C CA . VAL A 1 86 ? -0.321 0.032 -11.988 1.00 97.94 86 VAL A CA 1
ATOM 639 C C . VAL A 1 86 ? 1.137 0.250 -12.355 1.00 97.94 86 VAL A C 1
ATOM 641 O O . VAL A 1 86 ? 2.027 -0.007 -11.545 1.00 97.94 86 VAL A O 1
ATOM 644 N N . SER A 1 87 ? 1.387 0.758 -13.559 1.00 96.69 87 SER A N 1
ATOM 645 C CA . SER A 1 87 ? 2.720 1.158 -14.005 1.00 96.69 87 SER A CA 1
ATOM 646 C C . SER A 1 87 ? 2.675 2.501 -14.721 1.00 96.69 87 SER A C 1
ATOM 648 O O . SER A 1 87 ? 1.823 2.707 -15.583 1.00 96.69 87 SER A O 1
ATOM 650 N N . VAL A 1 88 ? 3.630 3.375 -14.419 1.00 94.88 88 VAL A N 1
ATOM 651 C CA . VAL A 1 88 ? 3.833 4.653 -15.098 1.00 94.88 88 VAL A CA 1
ATOM 652 C C . VAL A 1 88 ? 5.270 4.698 -15.603 1.00 94.88 88 VAL A C 1
ATOM 654 O O . VAL A 1 88 ? 6.228 4.642 -14.830 1.00 94.88 88 VAL A O 1
ATOM 657 N N . LYS A 1 89 ? 5.415 4.763 -16.927 1.00 93.81 89 LYS A N 1
ATOM 658 C CA . LYS A 1 89 ? 6.709 4.867 -17.600 1.00 93.81 89 LYS A CA 1
ATOM 659 C C . LYS A 1 89 ? 7.086 6.336 -17.744 1.00 93.81 89 LYS A C 1
ATOM 661 O O . LYS A 1 89 ? 6.301 7.099 -18.297 1.00 93.81 89 LYS A O 1
ATOM 666 N N . GLN A 1 90 ? 8.292 6.682 -17.302 1.00 91.75 90 GLN A N 1
ATOM 667 C CA . GLN A 1 90 ? 8.881 8.013 -17.440 1.00 91.75 90 GLN A CA 1
ATOM 668 C C . GLN A 1 90 ? 7.921 9.143 -17.023 1.00 91.75 90 GLN A C 1
ATOM 670 O O . GLN A 1 90 ? 7.588 10.002 -17.847 1.00 91.75 90 GLN A O 1
ATOM 675 N N . PRO A 1 91 ? 7.406 9.124 -15.773 1.00 89.50 91 PRO A N 1
ATOM 676 C CA . PRO A 1 91 ? 6.511 10.178 -15.316 1.00 89.50 91 PRO A CA 1
ATOM 677 C C . PRO A 1 91 ? 7.215 11.532 -15.380 1.00 89.50 91 PRO A C 1
ATOM 679 O O . PRO A 1 91 ? 8.408 11.640 -15.107 1.00 89.50 91 PRO A O 1
ATOM 682 N N . LYS A 1 92 ? 6.454 12.576 -15.703 1.00 87.00 92 LYS A N 1
ATOM 683 C CA . LYS A 1 92 ? 6.895 13.950 -15.482 1.00 87.00 92 LYS A CA 1
ATOM 684 C C . LYS A 1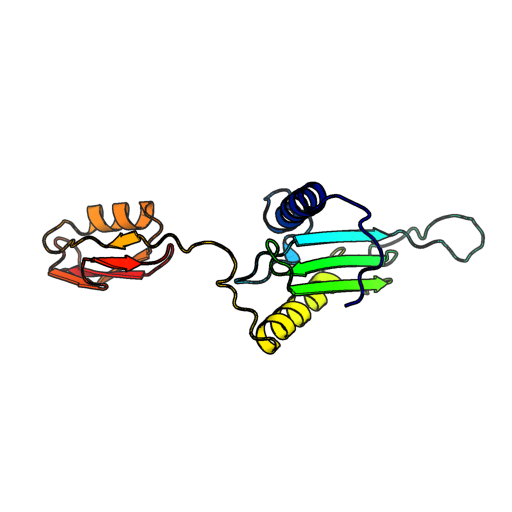 92 ? 6.588 14.288 -14.030 1.00 87.00 92 LYS A C 1
ATOM 686 O O . LYS A 1 92 ? 5.426 14.485 -13.701 1.00 87.00 92 LYS A O 1
ATOM 691 N N . LEU A 1 93 ? 7.610 14.271 -13.185 1.00 83.12 93 LEU A N 1
ATOM 692 C CA . LEU A 1 93 ? 7.475 14.634 -11.777 1.00 83.12 93 LEU A CA 1
ATOM 693 C C . LEU A 1 93 ? 7.510 16.158 -11.633 1.00 83.12 93 LEU A C 1
ATOM 695 O O . LEU A 1 93 ? 8.389 16.810 -12.205 1.00 83.12 93 LEU A O 1
ATOM 699 N N . GLU A 1 94 ? 6.566 16.720 -10.881 1.00 79.00 94 GLU A N 1
ATOM 700 C CA . GLU A 1 94 ? 6.490 18.158 -10.615 1.00 79.00 94 GLU A CA 1
ATOM 701 C C . GLU A 1 94 ? 6.854 18.487 -9.159 1.00 79.00 94 GLU A C 1
ATOM 703 O O . GLU A 1 94 ? 6.523 17.763 -8.220 1.00 79.00 94 GLU A O 1
ATOM 708 N N . GLY A 1 95 ? 7.536 19.617 -8.948 1.00 81.31 95 GLY A N 1
ATOM 709 C CA . GLY A 1 95 ? 7.862 20.114 -7.610 1.00 81.31 95 GLY A CA 1
ATOM 710 C C . GLY A 1 95 ? 8.714 19.141 -6.786 1.00 81.31 95 GLY A C 1
ATOM 711 O O . GLY A 1 95 ? 9.896 18.955 -7.067 1.00 81.31 95 GLY A O 1
ATOM 712 N N . LEU A 1 96 ? 8.115 18.579 -5.731 1.00 78.62 96 LEU A N 1
ATOM 713 C CA . LEU A 1 96 ? 8.757 17.664 -4.777 1.00 78.62 96 LEU A CA 1
ATOM 714 C C . LEU A 1 96 ? 8.351 16.196 -4.983 1.00 78.62 96 LEU A C 1
ATOM 716 O O . LEU A 1 96 ? 8.700 15.354 -4.154 1.00 78.62 96 LEU A O 1
ATOM 720 N N . GLU A 1 97 ? 7.602 15.883 -6.044 1.00 82.50 97 GLU A N 1
ATOM 721 C CA . GLU A 1 97 ? 7.209 14.507 -6.339 1.00 82.50 97 GLU A CA 1
ATOM 722 C C . GLU A 1 97 ? 8.436 13.628 -6.582 1.00 82.50 97 GLU A C 1
ATOM 724 O O . GLU A 1 97 ? 9.380 14.017 -7.272 1.00 82.50 97 GLU A O 1
ATOM 729 N N . THR A 1 98 ? 8.415 12.414 -6.026 1.00 81.69 98 THR A N 1
ATOM 730 C CA . THR A 1 98 ? 9.527 11.469 -6.187 1.00 81.69 98 THR A CA 1
ATOM 731 C C . THR A 1 98 ? 9.061 10.045 -6.442 1.00 81.69 98 THR A C 1
ATOM 733 O O . THR A 1 98 ? 8.093 9.547 -5.859 1.00 81.69 98 THR A O 1
ATOM 736 N N . GLY A 1 99 ? 9.812 9.339 -7.285 1.00 85.56 99 GLY A N 1
ATOM 737 C CA . GLY A 1 99 ? 9.687 7.896 -7.439 1.00 85.56 99 GLY A CA 1
ATOM 738 C C . GLY A 1 99 ? 8.284 7.423 -7.837 1.00 85.56 99 GLY A C 1
ATOM 739 O O . GLY A 1 99 ? 7.737 7.810 -8.865 1.00 85.56 99 GLY A O 1
ATOM 740 N N . SER A 1 100 ? 7.701 6.555 -7.004 1.00 89.31 100 SER A N 1
ATOM 741 C CA . SER A 1 100 ? 6.399 5.916 -7.248 1.00 89.31 100 SER A CA 1
ATOM 742 C C . SER A 1 100 ? 5.185 6.751 -6.819 1.00 89.31 100 SER A C 1
ATOM 744 O O . SER A 1 100 ? 4.065 6.245 -6.840 1.00 89.31 100 SER A O 1
ATOM 746 N N . GLU A 1 101 ? 5.363 8.021 -6.456 1.00 91.44 101 GLU A N 1
ATOM 747 C CA . GLU A 1 101 ? 4.268 8.887 -6.004 1.00 91.44 101 GLU A CA 1
ATOM 748 C C . GLU A 1 101 ? 3.125 9.066 -7.030 1.00 91.44 101 GLU A C 1
ATOM 750 O O . GLU A 1 101 ? 1.962 8.930 -6.642 1.00 91.44 101 GLU A O 1
ATOM 755 N N . PRO A 1 102 ? 3.372 9.251 -8.343 1.00 92.06 102 PRO A N 1
ATOM 756 C CA . PRO A 1 102 ? 2.280 9.266 -9.321 1.00 92.06 102 PRO A CA 1
ATOM 757 C C . PRO A 1 102 ? 1.511 7.938 -9.377 1.00 92.06 102 PRO A C 1
ATOM 759 O O . PRO A 1 102 ? 0.296 7.920 -9.565 1.00 92.06 102 PRO A O 1
ATOM 762 N N . VAL A 1 103 ? 2.210 6.814 -9.173 1.00 96.19 103 VAL A N 1
ATOM 763 C CA . VAL A 1 103 ? 1.607 5.472 -9.163 1.00 96.19 103 VAL A CA 1
ATOM 764 C C . VAL A 1 103 ? 0.694 5.306 -7.951 1.00 96.19 103 VAL A C 1
ATOM 766 O O . VAL A 1 103 ? -0.383 4.727 -8.086 1.00 96.19 103 VAL A O 1
ATOM 769 N N . SER A 1 104 ? 1.082 5.830 -6.782 1.00 96.44 104 SER A N 1
ATOM 770 C CA . SER A 1 104 ? 0.259 5.725 -5.576 1.00 96.44 104 SER A CA 1
ATOM 771 C C . SER A 1 104 ? -1.046 6.497 -5.704 1.00 96.44 104 SER A C 1
ATOM 773 O O . SER A 1 104 ? -2.081 5.957 -5.338 1.00 96.44 104 SER A O 1
ATOM 775 N N . LYS A 1 105 ? -1.025 7.695 -6.305 1.00 94.50 105 LYS A N 1
ATOM 776 C CA . LYS A 1 105 ? -2.237 8.498 -6.559 1.00 94.50 105 LYS A CA 1
ATOM 777 C C . LYS A 1 105 ? -3.257 7.749 -7.420 1.00 94.50 105 LYS A C 1
ATOM 779 O O . LYS A 1 105 ? -4.449 7.780 -7.131 1.00 94.50 105 LYS A O 1
ATOM 784 N N . VAL A 1 106 ? -2.787 7.051 -8.457 1.00 96.69 106 VAL A N 1
ATOM 785 C CA . VAL A 1 106 ? -3.650 6.202 -9.294 1.00 96.69 106 VAL A CA 1
ATOM 786 C C . VAL A 1 106 ? -4.141 4.994 -8.500 1.00 96.69 106 VAL A C 1
ATOM 788 O O . VAL A 1 106 ? -5.333 4.696 -8.517 1.00 96.69 106 VAL A O 1
ATOM 791 N N . PHE A 1 107 ? -3.240 4.305 -7.792 1.00 98.25 107 PHE A N 1
ATOM 792 C CA . PHE A 1 107 ? -3.593 3.077 -7.090 1.00 98.25 107 PHE A CA 1
ATOM 793 C C . PHE A 1 107 ? -4.629 3.309 -5.991 1.00 98.25 107 PHE A C 1
ATOM 795 O O . PHE A 1 107 ? -5.653 2.634 -5.984 1.00 98.25 107 PHE A O 1
ATOM 802 N N . THR A 1 108 ? -4.390 4.251 -5.077 1.00 97.38 108 THR A N 1
ATOM 803 C CA . THR A 1 108 ? -5.283 4.465 -3.931 1.00 97.38 108 THR A CA 1
ATOM 804 C C . THR A 1 108 ? -6.660 4.912 -4.399 1.00 97.38 108 THR A C 1
ATOM 806 O O . THR A 1 108 ? -7.655 4.316 -4.001 1.00 97.38 108 THR A O 1
ATOM 809 N N . SER A 1 109 ? -6.719 5.859 -5.340 1.00 96.88 109 SER A N 1
ATOM 810 C CA . SER A 1 109 ? -7.979 6.353 -5.898 1.00 96.88 109 SER A CA 1
ATOM 811 C C . SER A 1 109 ? -8.796 5.250 -6.58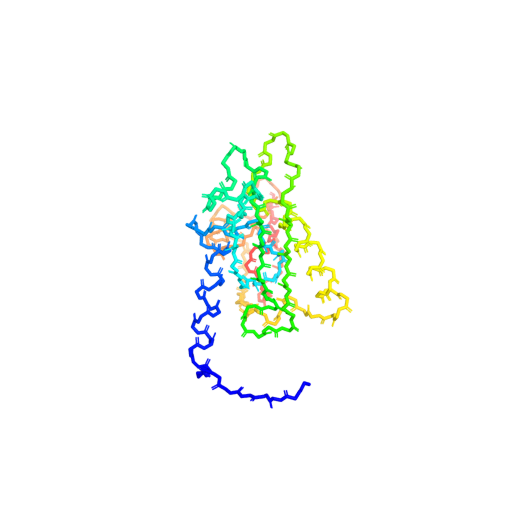1 1.00 96.88 109 SER A C 1
ATOM 813 O O . SER A 1 109 ? -9.988 5.104 -6.309 1.00 96.88 109 SER A O 1
ATOM 815 N N . VAL A 1 110 ? -8.181 4.447 -7.456 1.00 98.00 110 VAL A N 1
ATOM 816 C CA . VAL A 1 110 ? -8.913 3.413 -8.205 1.00 98.00 110 VAL A CA 1
ATOM 817 C C . VAL A 1 110 ? -9.288 2.240 -7.304 1.00 98.00 110 VAL A C 1
ATOM 819 O O . VAL A 1 110 ? -10.424 1.770 -7.370 1.00 98.00 110 VAL A O 1
ATOM 822 N N . MET A 1 111 ? -8.372 1.777 -6.452 1.00 97.88 111 MET A N 1
ATOM 823 C CA . MET A 1 111 ? -8.624 0.645 -5.560 1.00 97.88 111 MET A CA 1
ATOM 824 C C . MET A 1 111 ? -9.723 0.976 -4.549 1.00 97.88 111 MET A C 1
ATOM 826 O O . MET A 1 111 ? -10.670 0.208 -4.427 1.00 97.88 111 MET A O 1
ATOM 830 N N . GLU A 1 112 ? -9.658 2.132 -3.883 1.00 95.50 112 GLU A N 1
ATOM 831 C CA . GLU A 1 112 ? -10.657 2.540 -2.889 1.00 95.50 112 GLU A CA 1
ATOM 832 C C . GLU A 1 112 ? -12.061 2.636 -3.497 1.00 95.50 112 GLU A C 1
ATOM 834 O O . GLU A 1 112 ? -13.018 2.084 -2.953 1.00 95.50 112 GLU A O 1
ATOM 839 N N . ASN A 1 113 ? -12.190 3.291 -4.656 1.00 95.94 113 ASN A N 1
ATOM 840 C CA . ASN A 1 113 ? -13.474 3.388 -5.346 1.00 95.94 113 ASN A CA 1
ATOM 841 C C . ASN A 1 113 ? -13.976 2.019 -5.814 1.00 95.94 113 ASN A C 1
ATOM 843 O O . ASN A 1 113 ? -15.177 1.770 -5.764 1.00 95.94 113 ASN A O 1
ATOM 847 N N . SER A 1 114 ? -13.079 1.123 -6.233 1.00 96.75 114 SER A N 1
ATOM 848 C CA . SER A 1 114 ? -13.453 -0.230 -6.656 1.00 96.75 114 SER A CA 1
ATOM 849 C C . SER A 1 114 ? -13.935 -1.079 -5.479 1.00 96.75 114 SER A C 1
ATOM 851 O O . SER A 1 114 ? -14.958 -1.745 -5.600 1.00 96.75 114 SER A O 1
ATOM 853 N N . LEU A 1 115 ? -13.249 -1.019 -4.333 1.00 94.44 115 LEU A N 1
ATOM 854 C CA . LEU A 1 115 ? -13.651 -1.709 -3.103 1.00 94.44 115 LEU A CA 1
ATOM 855 C C . LEU A 1 115 ? -15.035 -1.237 -2.640 1.00 94.44 115 LEU A C 1
ATOM 857 O O . LEU A 1 115 ? -15.926 -2.057 -2.425 1.00 94.44 115 LEU A O 1
ATOM 861 N N . LYS A 1 116 ? -15.246 0.087 -2.603 1.00 91.56 116 LYS A N 1
ATOM 862 C CA . LYS A 1 116 ? -16.541 0.699 -2.270 1.00 91.56 116 LYS A CA 1
ATOM 863 C C . LYS A 1 116 ? -17.637 0.310 -3.260 1.00 91.56 116 LYS A C 1
ATOM 865 O O . LYS A 1 116 ? -18.728 -0.057 -2.847 1.00 91.56 116 LYS A O 1
ATOM 870 N N . TYR A 1 117 ? -17.353 0.363 -4.561 1.00 94.31 117 TYR A N 1
ATOM 871 C CA . TYR A 1 117 ? -18.313 -0.007 -5.605 1.00 94.31 117 TYR A CA 1
ATOM 872 C C . TYR A 1 117 ? -18.752 -1.474 -5.505 1.00 94.31 117 TYR A C 1
ATOM 874 O O . TYR A 1 117 ? -19.903 -1.800 -5.789 1.00 94.31 117 TYR A O 1
ATOM 882 N N . LEU A 1 118 ? -17.844 -2.358 -5.092 1.00 92.50 118 LEU A N 1
ATOM 883 C CA . LEU A 1 118 ? -18.114 -3.782 -4.911 1.00 92.50 118 LEU A CA 1
ATOM 884 C C . LEU A 1 118 ? -18.715 -4.123 -3.539 1.00 92.50 118 LEU A C 1
ATOM 886 O O . LEU A 1 118 ? -18.961 -5.300 -3.290 1.00 92.50 118 LEU A O 1
ATOM 890 N N . ASN A 1 119 ? -18.971 -3.129 -2.677 1.00 88.75 119 ASN A N 1
ATOM 891 C CA . ASN A 1 119 ? -19.404 -3.317 -1.288 1.00 88.75 119 ASN A CA 1
ATOM 892 C C . ASN A 1 119 ? -18.499 -4.290 -0.510 1.00 88.75 119 ASN A C 1
ATOM 894 O O . ASN A 1 119 ? -18.984 -5.126 0.247 1.00 88.75 119 ASN A O 1
ATOM 898 N N . ILE A 1 120 ? -17.186 -4.219 -0.733 1.00 86.94 120 ILE A N 1
ATOM 899 C CA . ILE A 1 120 ? -16.217 -4.972 0.066 1.00 86.94 120 ILE A CA 1
ATOM 900 C C . ILE A 1 120 ? -16.027 -4.172 1.344 1.00 86.94 120 ILE A C 1
ATOM 902 O O . ILE A 1 120 ? -15.467 -3.085 1.284 1.00 86.94 120 ILE A O 1
ATOM 906 N N . ASP A 1 121 ? -16.537 -4.653 2.473 1.00 72.81 121 ASP A N 1
ATOM 907 C CA . ASP A 1 121 ? -16.526 -3.862 3.697 1.00 72.81 121 ASP A CA 1
ATOM 908 C C . ASP A 1 121 ? -15.123 -3.817 4.337 1.00 72.81 121 ASP A C 1
ATOM 910 O O . ASP A 1 121 ? -14.433 -4.839 4.416 1.00 72.81 121 ASP A O 1
ATOM 914 N N . PRO A 1 122 ? -14.700 -2.661 4.881 1.00 65.06 122 PRO A N 1
ATOM 915 C CA . PRO A 1 122 ? -13.472 -2.563 5.664 1.00 65.06 122 PRO A CA 1
ATOM 916 C C . PRO A 1 122 ? -13.527 -3.365 6.980 1.00 65.06 122 PRO A C 1
ATOM 918 O O . PRO A 1 122 ? -12.516 -3.504 7.653 1.00 65.06 122 PRO A O 1
ATOM 921 N N . THR A 1 123 ? -14.691 -3.896 7.373 1.00 55.72 123 THR A N 1
ATOM 922 C CA . THR A 1 123 ? -14.875 -4.719 8.582 1.00 55.72 123 THR A CA 1
ATOM 923 C C . THR A 1 123 ? -14.611 -6.215 8.383 1.00 55.72 123 THR A C 1
ATOM 925 O O . THR A 1 123 ? -14.654 -6.951 9.362 1.00 55.72 123 THR A O 1
ATOM 928 N N . ASP A 1 124 ? -14.279 -6.673 7.168 1.00 51.88 124 ASP A N 1
ATOM 929 C CA . ASP A 1 124 ? -13.788 -8.048 6.931 1.00 51.88 124 ASP A CA 1
ATOM 930 C C . ASP A 1 124 ? -12.286 -8.220 7.280 1.00 51.88 124 ASP A C 1
ATOM 932 O O . ASP A 1 124 ? -11.676 -9.271 7.055 1.00 51.88 124 ASP A O 1
ATOM 936 N N . VAL A 1 125 ? -11.672 -7.192 7.878 1.00 51.56 125 VAL A N 1
ATOM 937 C CA . VAL A 1 125 ? -10.307 -7.198 8.417 1.00 51.56 125 VAL A CA 1
ATOM 938 C C . VAL A 1 125 ? -10.311 -6.780 9.889 1.00 51.56 125 VAL A C 1
ATOM 940 O O . VAL A 1 125 ? -10.557 -5.627 10.222 1.00 51.56 125 VAL A O 1
ATOM 943 N N . ALA A 1 126 ? -9.959 -7.746 10.742 1.00 48.41 126 ALA A N 1
ATOM 944 C CA . ALA A 1 126 ? -9.827 -7.692 12.201 1.00 48.41 126 ALA A CA 1
ATOM 945 C C . ALA A 1 126 ? -11.141 -7.677 13.005 1.00 48.41 126 ALA A C 1
ATOM 947 O O . ALA A 1 126 ? -11.963 -6.770 12.892 1.00 48.41 126 ALA A O 1
ATOM 948 N N . ASP A 1 127 ? -11.278 -8.664 13.902 1.00 48.22 127 ASP A N 1
ATOM 949 C CA . ASP A 1 127 ? -12.205 -8.588 15.031 1.00 48.22 127 ASP A CA 1
ATOM 950 C C . ASP A 1 127 ? -11.999 -7.240 15.726 1.00 48.22 127 ASP A C 1
ATOM 952 O O . ASP A 1 127 ? -10.933 -6.951 16.277 1.00 48.22 127 ASP A O 1
ATOM 956 N N . VAL A 1 128 ? -13.020 -6.390 15.680 1.00 54.88 128 VAL A N 1
ATOM 957 C CA . VAL A 1 128 ? -13.026 -5.155 16.449 1.00 54.88 128 VAL A CA 1
ATOM 958 C C . VAL A 1 128 ? -13.023 -5.565 17.917 1.00 54.88 128 VAL A C 1
ATOM 960 O O . VAL A 1 128 ? -13.994 -6.144 18.400 1.00 54.88 128 VAL A O 1
ATOM 963 N N . GLU A 1 129 ? -11.926 -5.300 18.631 1.00 59.66 129 GLU A N 1
ATOM 964 C CA . GLU A 1 129 ? -11.860 -5.553 20.070 1.00 59.66 129 GLU A CA 1
ATOM 965 C C . GLU A 1 129 ? -12.827 -4.590 20.770 1.00 59.66 129 GLU A C 1
ATOM 967 O O . GLU A 1 129 ? -12.519 -3.429 21.054 1.00 59.66 129 GLU A O 1
ATOM 972 N N . LEU A 1 130 ? -14.047 -5.071 20.981 1.00 67.81 130 LEU A N 1
ATOM 973 C CA . LEU A 1 130 ? -15.108 -4.347 21.651 1.00 67.81 130 LEU A CA 1
ATOM 974 C C . LEU A 1 130 ? -14.823 -4.343 23.148 1.00 67.81 130 LEU A C 1
ATOM 976 O O . LEU A 1 130 ? -14.930 -5.369 23.822 1.00 67.81 130 LEU A O 1
ATOM 980 N N . LYS A 1 131 ? -14.471 -3.172 23.683 1.00 72.00 131 LYS A N 1
ATOM 981 C CA . LYS A 1 131 ? -14.266 -3.000 25.123 1.00 72.00 131 LYS A CA 1
ATOM 982 C C . LYS A 1 131 ? -15.550 -2.478 25.765 1.00 72.00 131 LYS A C 1
ATOM 984 O O . LYS A 1 131 ? -16.077 -1.459 25.307 1.00 72.00 131 LYS A O 1
ATOM 989 N N . PRO A 1 132 ? -16.080 -3.146 26.806 1.00 80.94 132 PRO A N 1
ATOM 990 C CA . PRO A 1 132 ? -17.193 -2.601 27.565 1.00 80.94 132 PRO A CA 1
ATOM 991 C C . PRO A 1 132 ? -16.720 -1.353 28.310 1.00 80.94 132 PRO A C 1
ATOM 993 O O . PRO A 1 132 ? -15.699 -1.378 28.997 1.00 80.94 132 PRO A O 1
ATOM 996 N N . ILE A 1 133 ? -17.461 -0.256 28.175 1.00 86.50 133 ILE A N 1
ATOM 997 C CA . ILE A 1 133 ? -17.198 0.950 28.953 1.00 86.50 133 ILE A CA 1
ATOM 998 C C . ILE A 1 133 ? -17.804 0.811 30.351 1.00 86.50 133 ILE A C 1
ATOM 1000 O O . ILE A 1 133 ? -18.959 0.411 30.503 1.00 86.50 133 ILE A O 1
ATOM 1004 N N . GLU A 1 134 ? -17.045 1.151 31.386 1.00 86.62 134 GLU A N 1
ATOM 1005 C CA . GLU A 1 134 ? -17.552 1.140 32.758 1.00 86.62 134 GLU A CA 1
ATOM 1006 C C . GLU A 1 134 ? -18.422 2.374 33.054 1.00 86.62 134 GLU A C 1
ATOM 1008 O O . GLU A 1 134 ? -18.521 3.314 32.259 1.00 86.62 134 GLU A O 1
ATOM 1013 N N . ASN A 1 135 ? -19.088 2.365 34.210 1.00 90.12 135 ASN A N 1
ATOM 1014 C CA . ASN A 1 135 ? -19.793 3.535 34.719 1.00 90.12 135 ASN A CA 1
ATOM 1015 C C . ASN A 1 135 ? -18.863 4.370 35.617 1.00 90.12 135 ASN A C 1
ATOM 1017 O O . ASN A 1 135 ? -18.480 3.954 36.711 1.00 90.12 135 ASN A O 1
ATOM 1021 N N . TYR A 1 136 ? -18.539 5.566 35.148 1.00 88.19 136 TYR A N 1
ATOM 1022 C CA . TYR A 1 136 ? -17.653 6.541 35.768 1.00 88.19 136 TYR A CA 1
ATOM 1023 C C . TYR A 1 136 ? -18.394 7.659 36.512 1.00 88.19 136 TYR A C 1
ATOM 1025 O O . TYR A 1 136 ? -17.745 8.550 37.060 1.00 88.19 136 TYR A O 1
ATOM 1033 N N . VAL A 1 137 ? -19.731 7.633 36.572 1.00 88.19 137 VAL A N 1
ATOM 1034 C CA . VAL A 1 137 ? -20.510 8.616 37.342 1.00 88.19 137 VAL A CA 1
ATOM 1035 C C . VAL A 1 137 ? -20.076 8.598 38.814 1.00 88.19 137 VAL A C 1
ATOM 1037 O O . VAL A 1 137 ? -19.989 7.547 39.448 1.00 88.19 137 VAL A O 1
ATOM 1040 N N . GLY A 1 138 ? -19.780 9.779 39.356 1.00 86.19 138 GLY A N 1
ATOM 1041 C CA . GLY A 1 138 ? -19.281 9.991 40.716 1.00 86.19 138 GLY A CA 1
ATOM 1042 C C . GLY A 1 138 ? -17.759 9.885 40.874 1.00 86.19 138 GLY A C 1
ATOM 1043 O O . GLY A 1 138 ? -17.247 10.209 41.950 1.00 86.19 138 GLY A O 1
ATOM 1044 N N . GLN A 1 139 ? -17.032 9.472 39.831 1.00 90.12 139 GLN A N 1
ATOM 1045 C CA . GLN A 1 139 ? -15.570 9.402 39.834 1.00 90.12 139 GLN A CA 1
ATOM 1046 C C . GLN A 1 139 ? -14.928 10.737 39.424 1.00 90.12 139 GLN A C 1
ATOM 1048 O O . GLN A 1 139 ? -15.579 11.622 38.867 1.00 90.12 139 GLN A O 1
ATOM 1053 N N . ASP A 1 140 ? -13.634 10.878 39.720 1.00 92.06 140 ASP A N 1
ATOM 1054 C CA . ASP A 1 140 ? -12.831 12.044 39.338 1.00 92.06 140 ASP A CA 1
ATOM 1055 C C . ASP A 1 140 ? -12.530 12.031 37.836 1.00 92.06 140 ASP A C 1
ATOM 1057 O O . ASP A 1 140 ? -11.965 11.064 37.310 1.00 92.06 140 ASP A O 1
ATOM 1061 N N . VAL A 1 141 ? -12.883 13.117 37.150 1.00 92.06 141 VAL A N 1
ATOM 1062 C CA . VAL A 1 141 ? -12.799 13.196 35.691 1.00 92.06 141 VAL A CA 1
ATOM 1063 C C . VAL A 1 141 ? -11.369 13.108 35.163 1.00 92.06 141 VAL A C 1
ATOM 1065 O O . VAL A 1 141 ? -11.150 12.561 34.087 1.00 92.06 141 VAL A O 1
ATOM 1068 N N . THR A 1 142 ? -10.378 13.564 35.931 1.00 90.19 142 THR A N 1
ATOM 1069 C CA . THR A 1 142 ? -8.967 13.554 35.521 1.00 90.19 142 THR A CA 1
ATOM 1070 C C . THR A 1 142 ? -8.429 12.130 35.498 1.00 90.19 142 THR A C 1
ATOM 1072 O O . THR A 1 142 ? -7.753 11.716 34.555 1.00 90.19 142 THR A O 1
ATOM 1075 N N . LYS A 1 143 ? -8.765 11.344 36.528 1.00 90.62 143 LYS A N 1
ATOM 1076 C CA . LYS A 1 143 ? -8.372 9.929 36.605 1.00 90.62 143 LYS A CA 1
ATOM 1077 C C . LYS A 1 143 ? -9.028 9.119 35.494 1.00 90.62 143 LYS A C 1
ATOM 1079 O O . LYS A 1 143 ? -8.361 8.321 34.840 1.00 90.62 143 LYS A O 1
ATOM 1084 N N . VAL A 1 144 ? -10.316 9.357 35.260 1.00 90.06 144 VAL A N 1
ATOM 1085 C CA . VAL A 1 144 ? -11.087 8.650 34.233 1.00 90.06 144 VAL A CA 1
ATOM 1086 C C . VAL A 1 144 ? -10.609 9.022 32.832 1.00 90.06 144 VAL A C 1
ATOM 1088 O O . VAL A 1 144 ? -10.392 8.128 32.022 1.00 90.06 144 VAL A O 1
ATOM 1091 N N . ALA A 1 145 ? -10.355 10.301 32.550 1.00 89.00 145 ALA A N 1
ATOM 1092 C CA . ALA A 1 145 ? -9.822 10.731 31.259 1.00 89.00 145 ALA A CA 1
ATOM 1093 C C . ALA A 1 145 ? -8.460 10.081 30.955 1.00 89.00 145 ALA A C 1
ATOM 1095 O O . ALA A 1 145 ? -8.248 9.574 29.853 1.00 89.00 145 ALA A O 1
ATOM 1096 N N . ASN A 1 146 ? -7.562 10.011 31.942 1.00 90.00 146 ASN A N 1
ATOM 1097 C CA . ASN A 1 146 ? -6.278 9.326 31.783 1.00 90.00 146 ASN A CA 1
ATOM 1098 C C . ASN A 1 146 ? -6.450 7.823 31.518 1.00 90.00 146 ASN A C 1
ATOM 1100 O O . ASN A 1 146 ? -5.830 7.286 30.603 1.00 90.00 146 ASN A O 1
ATOM 1104 N N . ASN A 1 147 ? -7.326 7.149 32.267 1.00 88.25 147 ASN A N 1
ATOM 1105 C CA . ASN A 1 147 ? -7.607 5.725 32.065 1.00 88.25 147 ASN A CA 1
ATOM 1106 C C . ASN A 1 147 ? -8.216 5.445 30.684 1.00 88.25 147 ASN A C 1
ATOM 1108 O O . ASN A 1 147 ? -7.807 4.497 30.020 1.00 88.25 147 ASN A O 1
ATOM 1112 N N . LEU A 1 148 ? -9.148 6.286 30.229 1.00 88.75 148 LEU A N 1
ATOM 1113 C CA . LEU A 1 148 ? -9.765 6.171 28.907 1.00 88.75 148 LEU A CA 1
ATOM 1114 C C . LEU A 1 148 ? -8.745 6.395 27.790 1.00 88.75 148 LEU A C 1
ATOM 1116 O O . LEU A 1 148 ? -8.714 5.625 26.835 1.00 88.75 148 LEU A O 1
ATOM 1120 N N . THR A 1 149 ? -7.864 7.381 27.949 1.00 87.06 149 THR A N 1
ATOM 1121 C CA . THR A 1 149 ? -6.787 7.658 26.989 1.00 87.06 149 THR A CA 1
ATOM 1122 C C . THR A 1 149 ? -5.809 6.484 26.906 1.00 87.06 149 THR A C 1
ATOM 1124 O O . THR A 1 149 ? -5.472 6.039 25.811 1.00 87.06 149 THR A O 1
ATOM 1127 N N . ASN A 1 150 ? -5.423 5.907 28.050 1.00 84.31 150 ASN A N 1
ATOM 1128 C CA . ASN A 1 150 ? -4.586 4.702 28.111 1.00 84.31 150 ASN A CA 1
ATOM 1129 C C . ASN A 1 150 ? -5.277 3.468 27.511 1.00 84.31 150 ASN A C 1
ATOM 1131 O O . ASN A 1 150 ? -4.613 2.592 26.964 1.00 84.31 150 ASN A O 1
ATOM 1135 N N . ALA A 1 151 ? -6.608 3.402 27.582 1.00 82.56 151 ALA A N 1
ATOM 1136 C CA . ALA A 1 151 ? -7.406 2.368 26.929 1.00 82.56 151 ALA A CA 1
ATOM 1137 C C . ALA A 1 151 ? -7.590 2.604 25.415 1.00 82.56 151 ALA A C 1
ATOM 1139 O O . ALA A 1 151 ? -8.235 1.791 24.751 1.00 82.56 151 ALA A O 1
ATOM 1140 N N . GLY A 1 152 ? -7.031 3.689 24.865 1.00 81.69 152 GLY A N 1
ATOM 1141 C CA . GLY A 1 152 ? -7.136 4.058 23.453 1.00 81.69 152 GLY A CA 1
ATOM 1142 C C . GLY A 1 152 ? -8.445 4.761 23.084 1.00 81.69 152 GLY A C 1
ATOM 1143 O O . GLY A 1 152 ? -8.747 4.896 21.901 1.00 81.69 152 GLY A O 1
ATOM 1144 N N . LEU A 1 153 ? -9.236 5.200 24.063 1.00 89.12 153 LEU A N 1
ATOM 1145 C CA . LEU A 1 153 ? -10.470 5.966 23.874 1.00 89.12 153 LEU A CA 1
ATOM 1146 C C . LEU A 1 153 ? -10.193 7.472 23.975 1.00 89.12 153 LEU A C 1
ATOM 1148 O O . LEU A 1 153 ? -9.202 7.902 24.561 1.00 89.12 153 LEU A O 1
ATOM 1152 N N . LYS A 1 154 ? -11.082 8.291 23.406 1.00 90.31 154 LYS A N 1
ATOM 1153 C CA . LYS A 1 154 ? -10.937 9.753 23.358 1.00 90.31 154 LYS A CA 1
ATOM 1154 C C . LYS A 1 154 ? -11.910 10.426 24.333 1.00 90.31 154 LYS A C 1
ATOM 1156 O O . LYS A 1 154 ? -13.067 10.645 23.966 1.00 90.31 154 LYS A O 1
ATOM 1161 N N . PRO A 1 155 ? -11.498 10.750 25.570 1.00 91.50 155 PRO A N 1
ATOM 1162 C CA . PRO A 1 155 ? -12.366 11.455 26.504 1.00 91.50 155 PRO A CA 1
ATOM 1163 C C . PRO A 1 155 ? -12.610 12.901 26.043 1.00 91.50 155 PRO A C 1
ATOM 1165 O O . PRO A 1 155 ? -11.681 13.610 25.664 1.00 91.50 155 PRO A O 1
ATOM 1168 N N . ILE A 1 156 ? -13.861 13.349 26.112 1.00 91.25 156 ILE A N 1
ATOM 1169 C CA . ILE A 1 156 ? -14.282 14.733 25.885 1.00 91.25 156 ILE A CA 1
ATOM 1170 C C . ILE A 1 156 ? -14.895 15.243 27.185 1.00 91.25 156 ILE A C 1
ATOM 1172 O O . ILE A 1 156 ? -15.935 14.750 27.620 1.00 91.25 156 ILE A O 1
ATOM 1176 N N . LEU A 1 157 ? -14.257 16.235 27.800 1.00 90.75 157 LEU A N 1
ATOM 1177 C CA . LEU A 1 157 ? -14.780 16.894 28.994 1.00 90.75 157 LEU A CA 1
ATOM 1178 C C . LEU A 1 157 ? -15.866 17.908 28.612 1.00 90.75 157 LEU A C 1
ATOM 1180 O O . LEU A 1 157 ? -15.659 18.745 27.735 1.00 90.75 157 LEU A O 1
ATOM 1184 N N . VAL A 1 158 ? -17.002 17.853 29.304 1.00 90.56 158 VAL A N 1
ATOM 1185 C CA . VAL A 1 158 ? -18.103 18.816 29.196 1.00 90.56 158 VAL A CA 1
ATOM 1186 C C . VAL A 1 158 ? -18.376 19.395 30.587 1.00 90.56 158 VAL A C 1
ATOM 1188 O O . VAL A 1 158 ? -19.162 18.834 31.349 1.00 90.56 158 VAL A O 1
ATOM 1191 N N . GLY A 1 159 ? -17.700 20.494 30.923 1.00 87.81 159 GLY A N 1
ATOM 1192 C CA . GLY A 1 159 ? -17.798 21.175 32.220 1.00 87.81 159 GLY A CA 1
ATOM 1193 C C . GLY A 1 159 ? -16.447 21.719 32.692 1.00 87.81 159 GLY A C 1
ATOM 1194 O O . GLY A 1 159 ? -15.472 21.694 31.937 1.00 87.81 159 GLY A O 1
ATOM 1195 N N . GLU A 1 160 ? -16.389 22.223 33.926 1.00 84.44 160 GLU A N 1
ATOM 1196 C CA . GLU A 1 160 ? -15.182 22.854 34.492 1.00 84.44 160 GLU A CA 1
ATOM 1197 C C . GLU A 1 160 ? -14.269 21.868 35.249 1.00 84.44 160 GLU A C 1
ATOM 1199 O O . GLU A 1 160 ? -13.163 22.229 35.655 1.00 84.44 160 GLU A O 1
ATOM 1204 N N . GLY A 1 161 ? -14.678 20.601 35.383 1.00 80.50 161 GLY A N 1
ATOM 1205 C CA . GLY A 1 161 ? -13.889 19.533 35.995 1.00 80.50 161 GLY A CA 1
ATOM 1206 C C . GLY A 1 161 ? -14.488 18.986 37.294 1.00 80.50 161 GLY A C 1
ATOM 1207 O O . GLY A 1 161 ? -15.647 19.204 37.622 1.00 80.50 161 GLY A O 1
ATOM 1208 N N . GLY A 1 162 ? -13.703 18.213 38.047 1.00 88.88 162 GLY A N 1
ATOM 1209 C CA . GLY A 1 162 ? -14.159 17.596 39.296 1.00 88.88 162 GLY A CA 1
ATOM 1210 C C . GLY A 1 162 ? -14.824 16.235 39.088 1.00 88.88 162 GLY A C 1
ATOM 1211 O O . GLY A 1 162 ? -14.212 15.323 38.525 1.00 88.88 162 GLY A O 1
ATOM 1212 N N . LYS A 1 163 ? -16.045 16.056 39.607 1.00 91.06 163 LYS A N 1
ATOM 1213 C CA . LYS A 1 163 ? -16.750 14.766 39.559 1.00 91.06 163 LYS A CA 1
ATOM 1214 C C . LYS A 1 163 ? -17.630 14.650 38.323 1.00 91.06 163 LYS A C 1
ATOM 1216 O O . LYS A 1 163 ? -18.307 15.596 37.935 1.00 91.06 163 LYS A O 1
ATOM 1221 N N . ILE A 1 164 ? -17.655 13.455 37.746 1.00 91.06 164 ILE A N 1
ATOM 1222 C CA . ILE A 1 164 ? -18.519 13.133 36.610 1.00 91.06 164 ILE A CA 1
ATOM 1223 C C . ILE A 1 164 ? -19.962 13.005 37.109 1.00 91.06 164 ILE A C 1
ATOM 1225 O O . ILE A 1 164 ? -20.262 12.120 37.910 1.00 91.06 164 ILE A O 1
ATOM 1229 N N . VAL A 1 165 ? -20.860 13.859 36.624 1.00 92.50 165 VAL A N 1
ATOM 1230 C CA . VAL A 1 165 ? -22.309 13.752 36.877 1.00 92.50 165 VAL A CA 1
ATOM 1231 C C . VAL A 1 165 ? -23.020 12.916 35.838 1.00 92.50 165 VAL A C 1
ATOM 1233 O O . VAL A 1 165 ? -24.032 12.288 36.138 1.00 92.50 165 VAL A O 1
ATOM 1236 N N . ASP A 1 166 ? -22.500 12.902 34.615 1.00 90.88 166 ASP A N 1
ATOM 1237 C CA . ASP A 1 166 ? -23.054 12.084 33.555 1.00 90.88 166 ASP A CA 1
ATOM 1238 C C . ASP A 1 166 ? -21.977 11.663 32.560 1.00 90.88 166 ASP A C 1
ATOM 1240 O O . ASP A 1 166 ? -20.968 12.340 32.383 1.00 90.88 166 ASP A O 1
ATOM 1244 N N . GLN A 1 167 ? -22.210 10.548 31.883 1.00 91.50 167 GLN A N 1
ATOM 1245 C CA . GLN A 1 167 ? -21.351 10.080 30.811 1.00 91.50 167 GLN A CA 1
ATOM 1246 C C . GLN A 1 167 ? -22.159 9.654 29.593 1.00 91.50 167 GLN A C 1
ATOM 1248 O O . GLN A 1 167 ? -23.287 9.155 29.697 1.00 91.50 167 GLN A O 1
ATOM 1253 N N . TYR A 1 168 ? -21.523 9.767 28.436 1.00 87.56 168 TYR A N 1
ATOM 1254 C CA . TYR A 1 168 ? -21.986 9.156 27.208 1.00 87.56 168 TYR A CA 1
ATOM 1255 C C . TYR A 1 168 ? -20.790 8.626 26.413 1.00 87.56 168 TYR A C 1
ATOM 1257 O O . TYR A 1 168 ? -19.877 9.399 26.145 1.00 87.56 168 TYR A O 1
ATOM 1265 N N . PRO A 1 169 ? -20.778 7.363 25.970 1.00 89.19 169 PRO A N 1
ATOM 1266 C CA . PRO A 1 169 ? -21.805 6.330 26.142 1.00 89.19 169 PRO A CA 1
ATOM 1267 C C . PRO A 1 169 ? -22.007 5.875 27.602 1.00 89.19 169 PRO A C 1
ATOM 1269 O O . PRO A 1 169 ? -21.092 5.907 28.424 1.00 89.19 169 PRO A O 1
ATOM 1272 N N . LYS A 1 170 ? -23.240 5.480 27.946 1.00 88.38 170 LYS A N 1
ATOM 1273 C CA . LYS A 1 170 ? -23.588 4.874 29.245 1.00 88.38 170 LYS A CA 1
ATOM 1274 C C . LYS A 1 170 ? -22.807 3.574 29.479 1.00 88.38 170 LYS A C 1
ATOM 1276 O O . LYS A 1 170 ? -22.427 2.896 28.527 1.00 88.38 170 LYS A O 1
ATOM 1281 N N . GLY A 1 171 ? -22.605 3.231 30.752 1.00 82.50 171 GLY A N 1
ATOM 1282 C CA . GLY A 1 171 ? -21.916 2.004 31.152 1.00 82.50 171 GLY A CA 1
ATOM 1283 C C . GLY A 1 171 ? -22.499 0.749 30.491 1.00 82.50 171 GLY A C 1
ATOM 1284 O O . GLY A 1 171 ? -23.697 0.684 30.209 1.00 82.50 171 GLY A O 1
ATOM 1285 N N . ASN A 1 172 ? -21.638 -0.242 30.266 1.00 78.31 172 ASN A N 1
ATOM 1286 C CA . ASN A 1 172 ? -21.887 -1.516 29.587 1.00 78.31 172 ASN A CA 1
ATOM 1287 C C . ASN A 1 172 ? -22.154 -1.429 28.075 1.00 78.31 172 ASN A C 1
ATOM 1289 O O . ASN A 1 172 ? -22.452 -2.452 27.459 1.00 78.31 172 ASN A O 1
ATOM 1293 N N . MET A 1 173 ? -22.013 -0.255 27.452 1.00 79.12 173 MET A N 1
ATOM 1294 C CA . MET A 1 173 ? -21.921 -0.181 25.993 1.00 79.12 173 MET A CA 1
ATOM 1295 C C . MET A 1 173 ? -20.546 -0.632 25.505 1.00 79.12 173 MET A C 1
ATOM 1297 O O . MET A 1 173 ? -19.522 -0.386 26.138 1.00 79.12 173 MET A O 1
ATOM 1301 N N . GLN A 1 174 ? -20.543 -1.308 24.364 1.00 82.75 174 GLN A N 1
ATOM 1302 C CA . GLN A 1 174 ? -19.336 -1.795 23.715 1.00 82.75 174 GLN A CA 1
ATOM 1303 C C . GLN A 1 174 ? -18.776 -0.711 22.797 1.00 82.75 174 GLN A C 1
ATOM 1305 O O . GLN A 1 174 ? -19.505 -0.192 21.952 1.00 82.75 174 GLN A O 1
ATOM 1310 N N . LEU A 1 175 ? -17.501 -0.360 22.977 1.00 81.06 175 LEU A N 1
ATOM 1311 C CA . LEU A 1 175 ? -16.825 0.677 22.200 1.00 81.06 175 LEU A CA 1
ATOM 1312 C C . LEU A 1 175 ? -15.600 0.137 21.481 1.00 81.06 175 LEU A C 1
ATOM 1314 O O . LEU A 1 175 ? -14.915 -0.767 21.958 1.00 81.06 175 LEU A O 1
ATOM 1318 N N . THR A 1 176 ? -15.324 0.751 20.336 1.00 81.88 176 THR A N 1
ATOM 1319 C CA . THR A 1 176 ? -14.131 0.500 19.533 1.00 81.88 176 THR A CA 1
ATOM 1320 C C . THR A 1 176 ? -13.003 1.437 19.965 1.00 81.88 176 THR A C 1
ATOM 1322 O O . THR A 1 176 ? -13.251 2.555 20.434 1.00 81.88 176 THR A O 1
ATOM 1325 N N . ILE A 1 177 ? -11.752 1.007 19.789 1.00 79.38 177 ILE A N 1
ATOM 1326 C CA . ILE A 1 177 ? -10.577 1.861 20.017 1.00 79.38 177 ILE A CA 1
ATOM 1327 C C . ILE A 1 177 ? -10.711 3.142 19.172 1.00 79.38 177 ILE A C 1
ATOM 1329 O O . ILE A 1 177 ? -11.100 3.102 18.008 1.00 79.38 177 ILE A O 1
ATOM 1333 N N . GLY A 1 178 ? -10.420 4.297 19.770 1.00 79.06 178 GLY A N 1
ATOM 1334 C CA . GLY A 1 178 ? -10.557 5.616 19.150 1.00 79.06 178 GLY A CA 1
ATOM 1335 C C . GLY A 1 178 ? -11.939 6.266 19.293 1.00 79.06 178 GLY A C 1
ATOM 1336 O O . GLY A 1 178 ? -12.082 7.432 18.915 1.00 79.06 178 GLY A O 1
ATOM 1337 N N . SER A 1 179 ? -12.927 5.564 19.863 1.00 84.56 179 SER A N 1
ATOM 1338 C CA . SER A 1 179 ? -14.263 6.109 20.146 1.00 84.56 179 SER A CA 1
ATOM 1339 C C . SER A 1 179 ? -14.223 7.266 21.148 1.00 84.56 179 SER A C 1
ATOM 1341 O O . SER A 1 179 ? -13.413 7.281 22.079 1.00 84.56 179 SER A O 1
ATOM 1343 N N . HIS A 1 180 ? -15.134 8.226 20.976 1.00 90.31 180 HIS A N 1
ATOM 1344 C CA . HIS A 1 180 ? -15.275 9.364 21.884 1.00 90.31 180 HIS A CA 1
ATOM 1345 C C . HIS A 1 180 ? -16.129 9.009 23.104 1.00 90.31 180 HIS A C 1
ATOM 1347 O O . HIS A 1 180 ? -17.188 8.395 22.970 1.00 90.31 180 HIS A O 1
ATOM 1353 N N . VAL A 1 181 ? -15.687 9.447 24.283 1.00 90.31 181 VAL A N 1
ATOM 1354 C CA . VAL A 1 181 ? -16.416 9.307 25.549 1.00 90.31 181 VAL A CA 1
ATOM 1355 C C . VAL A 1 181 ? -16.608 10.687 26.159 1.00 90.31 181 VAL A C 1
ATOM 1357 O O . VAL A 1 181 ? -15.662 11.308 26.629 1.00 90.31 181 VAL A O 1
ATOM 1360 N N . PHE A 1 182 ? -17.839 11.170 26.166 1.00 92.94 182 PHE A N 1
ATOM 1361 C CA . PHE A 1 182 ? -18.227 12.426 26.785 1.00 92.94 182 PHE A CA 1
ATOM 1362 C C . PHE A 1 182 ? -18.386 12.236 28.291 1.00 92.94 182 PHE A C 1
ATOM 1364 O O . PHE A 1 182 ? -19.163 11.395 28.745 1.00 92.94 182 PHE A O 1
ATOM 1371 N N . LEU A 1 183 ? -17.665 13.044 29.058 1.00 92.44 183 LEU A N 1
ATOM 1372 C CA . LEU A 1 183 ? -17.711 13.094 30.511 1.00 92.44 183 LEU A CA 1
ATOM 1373 C C . LEU A 1 183 ? -18.258 14.460 30.908 1.00 92.44 183 LEU A C 1
ATOM 1375 O O . LEU A 1 183 ? -17.585 15.478 30.744 1.00 92.44 183 LEU A O 1
ATOM 1379 N N . LYS A 1 184 ? -19.492 14.487 31.403 1.00 92.31 184 LYS A N 1
ATOM 1380 C CA . LYS A 1 184 ? -20.120 15.697 31.917 1.00 92.31 184 LYS A CA 1
ATOM 1381 C C . LYS A 1 184 ? -19.763 15.859 33.386 1.00 92.31 184 LYS A C 1
ATOM 1383 O O . LYS A 1 184 ? -19.988 14.934 34.168 1.00 92.31 184 LYS A O 1
ATOM 1388 N N . THR A 1 185 ? -19.256 17.024 33.761 1.00 90.94 185 THR A N 1
ATOM 1389 C CA . THR A 1 185 ? -19.023 17.383 35.165 1.00 90.94 185 THR A CA 1
ATOM 1390 C C . THR A 1 185 ? -20.035 18.416 35.639 1.00 90.94 185 THR A C 1
ATOM 1392 O O . THR A 1 185 ? -20.813 18.940 34.835 1.00 90.94 185 THR A O 1
ATOM 1395 N N . GLU A 1 186 ? -20.061 18.645 36.954 1.00 76.94 186 GLU A N 1
ATOM 1396 C CA . GLU A 1 186 ? -20.629 19.883 37.510 1.00 76.94 186 GLU A CA 1
ATOM 1397 C C . GLU A 1 186 ? -19.897 21.120 36.977 1.00 76.94 186 GLU A C 1
ATOM 1399 O O . GLU A 1 186 ? -18.726 20.986 36.526 1.00 76.94 186 GLU A O 1
#

Organism: NCBI:txid588596

InterPro domains:
  IPR001460 Penicillin-binding protein, transpeptidase [PF00905] (2-112)
  IPR005543 PASTA domain [PF03793] (133-185)
  IPR005543 PASTA domain [PS51178] (127-186)
  IPR005543 PASTA domain [SM00740] (127-186)
  IPR012338 Beta-lactamase/transpeptidase-like [SSF56601] (3-127)
  IPR050515 Class D beta-lactamase/transpeptidase [PTHR30627] (4-124)

Secondary structure (DSSP, 8-state):
------SS-HHHHHHHHHHHHHHHHSTT-S-GGG-BTTBPPEEEEEEEEPBPTTSSSPBP-SSGGGEEEEEEEEESSSS-SEEEEEEEES----TT--TTHHHHHHHHHHHHHHHHHTT--GGGSS----EEPP--TTSBHHHHHHHHHHTT-EEEEESSSSBEEEEESPTT-EE-TT-EEEEEE-

Foldseek 3Di:
DDDPDDPDDPVVLLVLLVVQLCLCVPPPHPNVLQDAPLARKGKDKDKAFDADPPPPRDTDDDDQLRIKIKMWMFIRSRDGPDIDIDIDHRDDDPDPDGGCNVVSVVNRVVVVVVCVVVVVGSVVPDDQPWDFAAAQAFHFPVVVCVVCVVVQEHEDEADDGGGFNDKPPHGRGTDGRHYYIYTYDD

Sequence (186 aa):
PVVKGNPVTKETAQQVRDVLASTVTSEAGTAKRFAIEGYEVAGKTGTAYIANSDGSGQYLTGHQNDYLYSFLGMAPANDPQLIMYVSVKQPKLEGLETGSEPVSKVFTSVMENSLKYLNIDPTDVADVELKPIENYVGQDVTKVANNLTNAGLKPILVGEGGKIVDQYPKGNMQLTIGSHVFLKTE